Protein AF-A0A1Q9LQ61-F1 (afdb_monomer)

Nearest PDB structures (foldseek):
  3fyq-assembly1_A  TM=3.108E-01  e=5.249E-02  Drosophila melanogaster
  7pg5-assembly1_B  TM=4.290E-01  e=1.794E+00  Homo 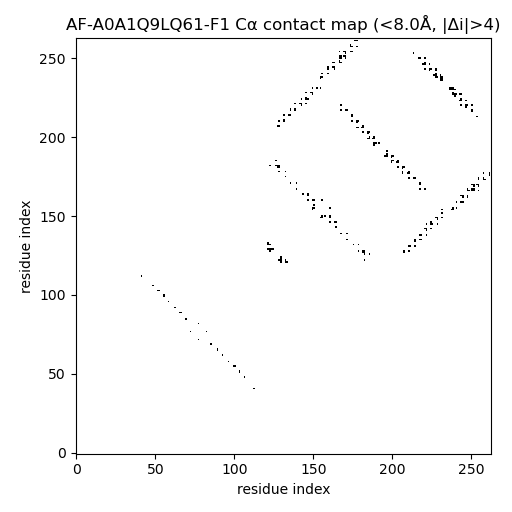sapiens

Mean predicted aligned error: 18.16 Å

InterPro domains:
  IPR057952 Rv2743c-like [NF047839] (40-261)
  IPR057952 Rv2743c-like [PF25587] (27-261)

Organism: NCBI:txid1193682

Sequence (263 aa):
MGSRRDEFFRLSSRFLEREFRDLSAPVLAQVRAALGRRRDERAIALRKRKRSARATRAWGVGTGLGGAGVAVQVAAAAPAPTLVGMIALTAAAGIGTAAAGVKSWRLHRQPLPEAPPPPVALPARDSAAREPVRRLTDAADTLRELLTQLGRTAVVPPEDVEHARRSGAEAHRALDGVAAQLQAVERARDHAPARDKGHLTEGVRALRRQLDEGVDGYCGLVAAAGRALAESSVHSHRPDRHELTDASDRLSALALALRDLAR

pLDDT: mean 70.4, std 19.2, range [36.62, 96.62]

Solvent-accessible surface area (backbone atoms only — not comparable to full-atom values): 14368 Å² total; per-residue (Å²): 139,82,64,73,65,58,55,52,54,56,49,50,51,56,50,52,55,51,55,52,49,65,52,45,52,59,50,52,48,47,50,51,49,50,56,48,53,67,71,34,58,61,58,52,51,51,48,51,51,53,50,49,53,50,48,55,49,55,50,50,55,51,50,56,57,52,55,53,54,53,58,59,39,65,76,64,71,66,58,69,74,62,52,54,55,48,51,53,51,50,52,53,51,49,52,52,50,51,53,52,47,51,52,50,48,51,64,68,66,46,76,72,79,72,75,77,72,73,81,76,74,71,57,58,95,84,41,84,51,30,64,54,53,49,53,44,51,57,44,52,54,50,36,54,50,43,52,53,52,40,67,68,67,71,74,53,61,66,67,60,50,51,47,38,51,50,24,52,53,48,29,50,54,30,50,52,49,50,44,50,49,33,54,50,42,48,55,47,34,76,74,43,59,80,87,54,31,61,62,35,50,52,50,37,52,51,45,48,50,54,47,47,56,52,43,52,53,52,46,50,36,36,52,33,44,50,50,35,42,55,35,56,69,43,92,84,52,86,44,59,58,61,53,39,49,55,36,25,52,53,35,40,54,48,22,51,54,49,46,63,73,72,108

Secondary structure (DSSP, 8-state):
---HHHHHHHHHHHHHHHHHHHHHHHHHHHHHHHHHHHTTHHHHHHHHHHHHHHHHHHHHHHHHHHHHHHHHHHTTT--HHHHHHHHHHHHHHHHHHHHHHHHHHHHHHSPPPPPPPP---PPPTT-TTHHHHHHHHHHHHHHHHHHHHHHHHSSS-HHHHHHHHHHHHHHHHHHHHHHHHHHHHHHHHHHS-HHHHHHHHHHHHHHHHHHHHHHHHHHHHHHHHHHHHHHHHSTTS---HHHHHHHHHHHHHHHHHHHHHT-

Structure (mmCIF, N/CA/C/O backbone):
data_AF-A0A1Q9LQ61-F1
#
_entry.id   AF-A0A1Q9LQ61-F1
#
loop_
_atom_site.group_PDB
_atom_site.id
_atom_site.type_symbol
_atom_site.label_atom_id
_atom_site.label_alt_id
_atom_site.label_comp_id
_atom_site.label_asym_id
_atom_site.label_entity_id
_atom_site.label_seq_id
_atom_site.pdbx_PDB_ins_code
_atom_site.Cartn_x
_atom_site.Cartn_y
_atom_site.Cartn_z
_atom_site.occupancy
_atom_site.B_iso_or_equiv
_atom_site.auth_seq_id
_atom_site.auth_comp_id
_atom_site.auth_asym_id
_atom_site.auth_atom_id
_atom_site.pdbx_PDB_model_num
ATOM 1 N N . MET A 1 1 ? -1.475 -58.985 32.832 1.00 50.50 1 MET A N 1
ATOM 2 C CA . MET A 1 1 ? -0.211 -58.982 32.062 1.00 50.50 1 MET A CA 1
ATOM 3 C C . MET A 1 1 ? -0.297 -57.869 31.023 1.00 50.50 1 MET A C 1
ATOM 5 O O . MET A 1 1 ? -0.815 -58.089 29.939 1.00 50.50 1 MET A O 1
ATOM 9 N N . GLY A 1 2 ? 0.073 -56.645 31.413 1.00 51.72 2 GLY A N 1
ATOM 10 C CA . GLY A 1 2 ? -0.027 -55.442 30.580 1.00 51.72 2 GLY A CA 1
ATOM 11 C C . GLY A 1 2 ? 1.215 -55.256 29.712 1.00 51.72 2 GLY A C 1
ATOM 12 O O . GLY A 1 2 ? 2.337 -55.448 30.171 1.00 51.72 2 GLY A O 1
ATOM 13 N N . SER A 1 3 ? 0.964 -54.946 28.448 1.00 57.62 3 SER A N 1
ATOM 14 C CA . SER A 1 3 ? 1.874 -54.827 27.309 1.00 57.62 3 SER A CA 1
ATOM 15 C C . SER A 1 3 ? 3.172 -54.042 27.580 1.00 57.62 3 SER A C 1
ATOM 17 O O . SER A 1 3 ? 3.183 -52.814 27.590 1.00 57.62 3 SER A O 1
ATOM 19 N N . ARG A 1 4 ? 4.313 -54.751 27.658 1.00 58.31 4 ARG A N 1
ATOM 20 C CA . ARG A 1 4 ? 5.670 -54.157 27.565 1.00 58.31 4 ARG A CA 1
ATOM 21 C C . ARG A 1 4 ? 5.905 -53.401 26.246 1.00 58.31 4 ARG A C 1
ATOM 23 O O . ARG A 1 4 ? 6.835 -52.606 26.151 1.00 58.31 4 ARG A O 1
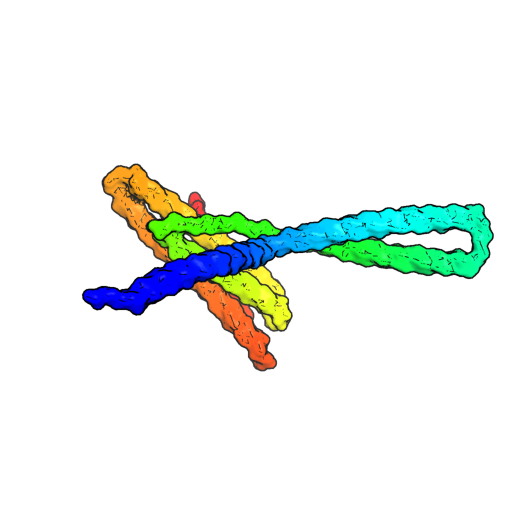ATOM 30 N N . ARG A 1 5 ? 5.079 -53.640 25.219 1.00 57.91 5 ARG A N 1
ATOM 31 C CA . ARG A 1 5 ? 5.157 -52.933 23.932 1.00 57.91 5 ARG A CA 1
ATOM 32 C C . ARG A 1 5 ? 4.641 -51.495 24.033 1.00 57.91 5 ARG A C 1
ATOM 34 O O . ARG A 1 5 ? 5.179 -50.626 23.351 1.00 57.91 5 ARG A O 1
ATOM 41 N N . ASP A 1 6 ? 3.695 -51.221 24.930 1.00 61.44 6 ASP A N 1
ATOM 42 C CA . ASP A 1 6 ? 3.100 -49.885 25.066 1.00 61.44 6 ASP A CA 1
ATOM 43 C C . ASP A 1 6 ? 4.025 -48.935 25.842 1.00 61.44 6 ASP A C 1
ATOM 45 O O . ASP A 1 6 ? 4.091 -47.741 25.546 1.00 61.44 6 ASP A O 1
ATOM 49 N N . GLU A 1 7 ? 4.804 -49.463 26.791 1.00 62.25 7 GLU A N 1
ATOM 50 C CA . GLU A 1 7 ? 5.870 -48.708 27.464 1.00 62.25 7 GLU A CA 1
ATOM 51 C C . GLU A 1 7 ? 7.004 -48.348 26.508 1.00 62.25 7 GLU A C 1
ATOM 53 O O . GLU A 1 7 ? 7.494 -47.219 26.544 1.00 62.25 7 GLU A O 1
ATOM 58 N N . PHE A 1 8 ? 7.375 -49.264 25.610 1.00 62.06 8 PHE A N 1
ATOM 59 C CA . PHE A 1 8 ? 8.421 -49.002 24.626 1.00 62.06 8 PHE A CA 1
ATOM 60 C C . PHE A 1 8 ? 8.002 -47.898 23.645 1.00 62.06 8 PHE A C 1
ATOM 62 O O . PHE A 1 8 ? 8.789 -46.993 23.381 1.00 62.06 8 PHE A O 1
ATOM 69 N N . PHE A 1 9 ? 6.739 -47.900 23.198 1.00 60.78 9 PHE A N 1
ATOM 70 C CA . PHE A 1 9 ? 6.187 -46.838 22.347 1.00 60.78 9 PHE A CA 1
ATOM 71 C C . PHE A 1 9 ? 6.064 -45.481 23.062 1.00 60.78 9 PHE A C 1
ATOM 73 O O . PHE A 1 9 ? 6.284 -44.437 22.448 1.00 60.78 9 PHE A O 1
ATOM 80 N N . ARG A 1 10 ? 5.751 -45.468 24.367 1.00 61.47 10 ARG A N 1
ATOM 81 C CA . ARG A 1 10 ? 5.708 -44.231 25.173 1.00 61.47 10 ARG A CA 1
ATOM 82 C C . ARG A 1 10 ? 7.098 -43.684 25.508 1.00 61.47 10 ARG A C 1
ATOM 84 O O . ARG A 1 10 ? 7.257 -42.475 25.675 1.00 61.47 10 ARG A O 1
ATOM 91 N N . LEU A 1 11 ? 8.102 -44.551 25.625 1.00 62.72 11 LEU A N 1
ATOM 92 C CA . LEU A 1 11 ? 9.497 -44.150 25.815 1.00 62.72 11 LEU A CA 1
ATOM 93 C C . LEU A 1 11 ? 10.108 -43.642 24.509 1.00 62.72 11 LEU A C 1
ATOM 95 O O . LEU A 1 11 ? 10.767 -42.602 24.525 1.00 62.72 11 LEU A O 1
ATOM 99 N N . SER A 1 12 ? 9.825 -44.298 23.381 1.00 59.53 12 SER A N 1
ATOM 100 C CA . SER A 1 12 ? 10.293 -43.849 22.069 1.00 59.53 12 SER A CA 1
ATOM 101 C C . SER A 1 12 ? 9.661 -42.519 21.664 1.00 59.53 12 SER A C 1
ATOM 103 O O . SER A 1 12 ? 10.363 -41.664 21.137 1.00 59.53 12 SER A O 1
ATOM 105 N N . SER A 1 13 ? 8.377 -42.282 21.966 1.00 58.50 13 SER A N 1
ATOM 106 C CA . SER A 1 13 ? 7.735 -40.994 21.668 1.00 58.50 13 SER A CA 1
ATOM 107 C C . SER A 1 13 ? 8.333 -39.840 22.480 1.00 58.50 13 SER A C 1
ATOM 109 O O . SER A 1 13 ? 8.573 -38.766 21.936 1.00 58.50 13 SER A O 1
ATOM 111 N N . ARG A 1 14 ? 8.670 -40.069 23.758 1.00 61.84 14 ARG A N 1
ATOM 112 C CA . ARG A 1 14 ? 9.334 -39.062 24.608 1.00 61.84 14 ARG A CA 1
ATOM 113 C C . ARG A 1 14 ? 10.785 -38.795 24.207 1.00 61.84 14 ARG A C 1
ATOM 115 O O . ARG A 1 14 ? 11.258 -37.675 24.394 1.00 61.84 14 ARG A O 1
ATOM 122 N N . PHE A 1 15 ? 11.485 -39.797 23.676 1.00 59.72 15 PHE A N 1
ATOM 123 C CA . PHE A 1 15 ? 12.835 -39.624 23.133 1.00 59.72 15 PHE A CA 1
ATOM 124 C C . PHE A 1 15 ? 12.807 -38.835 21.822 1.00 59.72 15 PHE A C 1
ATOM 126 O O . PHE A 1 15 ? 13.516 -37.840 21.690 1.00 59.72 15 PHE A O 1
ATOM 133 N N . LEU A 1 16 ? 11.903 -39.201 20.910 1.00 55.53 16 LEU A N 1
ATOM 134 C CA . LEU A 1 16 ? 11.726 -38.515 19.632 1.00 55.53 16 LEU A CA 1
ATOM 135 C C . LEU A 1 16 ? 11.302 -37.051 19.816 1.00 55.53 16 LEU A C 1
ATOM 137 O O . LEU A 1 16 ? 11.808 -36.185 19.110 1.00 55.53 16 LEU A O 1
ATOM 141 N N . GLU A 1 17 ? 10.448 -36.741 20.796 1.00 54.84 17 GLU A N 1
ATOM 142 C CA . GLU A 1 17 ? 10.042 -35.359 21.094 1.00 54.84 17 GLU A CA 1
ATOM 143 C C . GLU A 1 17 ? 11.166 -34.487 21.671 1.00 54.84 17 GLU A C 1
ATOM 145 O O . GLU A 1 17 ? 11.171 -33.276 21.433 1.00 54.84 17 GLU A O 1
ATOM 150 N N . ARG A 1 18 ? 12.109 -35.059 22.434 1.00 56.91 18 ARG A N 1
ATOM 151 C CA . ARG A 1 18 ? 13.271 -34.311 22.947 1.00 56.91 18 ARG A CA 1
ATOM 152 C C . ARG A 1 18 ? 14.279 -34.044 21.839 1.00 56.91 18 ARG A C 1
ATOM 154 O O . ARG A 1 18 ? 14.696 -32.904 21.667 1.00 56.91 18 ARG A O 1
ATOM 161 N N . GLU A 1 19 ? 14.571 -35.053 21.029 1.00 57.38 19 GLU A N 1
ATOM 162 C CA . GLU A 1 19 ? 15.557 -34.944 19.955 1.00 57.38 19 GLU A CA 1
ATOM 163 C C . GLU A 1 19 ? 15.078 -34.014 18.827 1.00 57.38 19 GLU A C 1
ATOM 165 O O . GLU A 1 19 ? 15.833 -33.171 18.344 1.00 57.38 19 GLU A O 1
ATOM 170 N N . PHE A 1 20 ? 13.781 -34.037 18.487 1.00 54.16 20 PHE A N 1
ATOM 171 C CA . PHE A 1 20 ? 13.204 -33.058 17.556 1.00 54.16 20 PHE A CA 1
ATOM 172 C C . PHE A 1 20 ? 13.190 -31.629 18.115 1.00 54.16 20 PHE A C 1
ATOM 174 O O . PHE A 1 20 ? 13.326 -30.667 17.355 1.00 54.16 20 PHE A O 1
ATOM 181 N N . ARG A 1 21 ? 13.025 -31.451 19.431 1.00 55.78 21 ARG A N 1
ATOM 182 C CA . ARG A 1 21 ? 13.042 -30.126 20.076 1.00 55.78 21 ARG A CA 1
ATOM 183 C C . ARG A 1 21 ? 14.450 -29.527 20.090 1.00 55.78 21 ARG A C 1
ATOM 185 O O . ARG A 1 21 ? 14.601 -28.342 19.791 1.00 55.78 21 ARG A O 1
ATOM 192 N N . ASP A 1 22 ? 15.459 -30.357 20.330 1.00 58.50 22 ASP A N 1
ATOM 193 C CA . ASP A 1 22 ? 16.865 -29.948 20.336 1.00 58.50 22 ASP A CA 1
ATOM 194 C C . ASP A 1 22 ? 17.433 -29.719 18.926 1.00 58.50 22 ASP A C 1
ATOM 196 O O . ASP A 1 22 ? 18.339 -28.906 18.767 1.00 58.50 22 ASP A O 1
ATOM 200 N N . LEU A 1 23 ? 16.860 -30.339 17.885 1.00 55.47 23 LEU A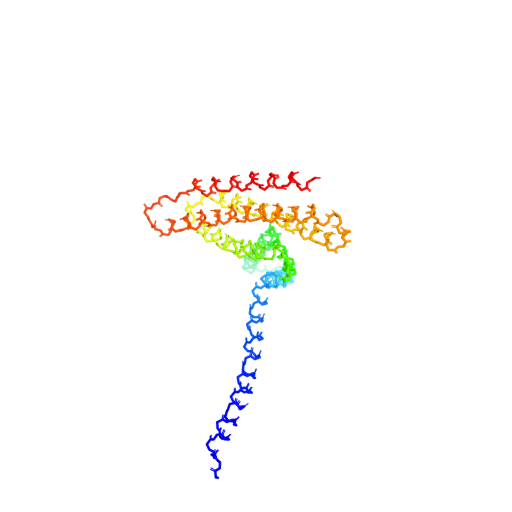 N 1
ATOM 201 C CA . LEU A 1 23 ? 17.200 -30.077 16.477 1.00 55.47 23 LEU A CA 1
ATOM 202 C C . LEU A 1 23 ? 16.407 -28.907 15.872 1.00 55.47 23 LEU A C 1
ATOM 204 O O . LEU A 1 23 ? 16.928 -28.154 15.046 1.00 55.47 23 LEU A O 1
ATOM 208 N N . SER A 1 24 ? 15.163 -28.690 16.302 1.00 55.75 24 SER A N 1
ATOM 209 C CA . SER A 1 24 ? 14.350 -27.560 15.829 1.00 55.75 24 SER A CA 1
ATOM 210 C C . SER A 1 24 ? 14.784 -26.225 16.432 1.00 55.75 24 SER A C 1
ATOM 212 O O . SER A 1 24 ? 14.694 -25.210 15.747 1.00 55.75 24 SER A O 1
ATOM 214 N N . ALA A 1 25 ? 15.322 -26.193 17.654 1.00 57.44 25 ALA A N 1
ATOM 215 C CA . ALA A 1 25 ? 15.865 -24.977 18.262 1.00 57.44 25 ALA A CA 1
ATOM 216 C C . ALA A 1 25 ? 17.009 -24.319 17.447 1.00 57.44 25 ALA A C 1
ATOM 218 O O . ALA A 1 25 ? 16.898 -23.124 17.147 1.00 57.44 25 ALA A O 1
ATOM 219 N N . PRO A 1 26 ? 18.068 -25.035 17.015 1.00 64.56 26 PRO A N 1
ATOM 220 C CA . PRO A 1 26 ? 19.131 -24.470 16.189 1.00 64.56 26 PRO A CA 1
ATOM 221 C C . PRO A 1 26 ? 18.664 -24.167 14.764 1.00 64.56 26 PRO A C 1
ATOM 223 O O . PRO A 1 26 ? 19.104 -23.169 14.199 1.00 64.56 26 PRO A O 1
ATOM 226 N N . VAL A 1 27 ? 17.732 -24.947 14.200 1.00 59.88 27 VAL A N 1
ATOM 227 C CA . VAL A 1 27 ? 17.166 -24.684 12.864 1.00 59.88 27 VAL A CA 1
ATOM 228 C C . VAL A 1 27 ? 16.262 -23.449 12.880 1.00 59.88 27 VAL A C 1
ATOM 230 O O . VAL A 1 27 ? 16.393 -22.587 12.019 1.00 59.88 27 VAL A O 1
ATOM 233 N N . LEU A 1 28 ? 15.414 -23.273 13.896 1.00 56.03 28 LEU A N 1
ATOM 234 C CA . LEU A 1 28 ? 14.601 -22.065 14.084 1.00 56.03 28 LEU A CA 1
ATOM 235 C C . LEU A 1 28 ? 15.468 -20.844 14.406 1.00 56.03 28 LEU A C 1
ATOM 237 O O . LEU A 1 28 ? 15.154 -19.740 13.960 1.00 56.03 28 LEU A O 1
ATOM 241 N N . ALA A 1 29 ? 16.574 -21.023 15.133 1.00 59.97 29 ALA A N 1
ATOM 242 C CA . ALA A 1 29 ? 17.567 -19.976 15.350 1.00 59.97 29 ALA A CA 1
ATOM 243 C C . ALA A 1 29 ? 18.319 -19.629 14.056 1.00 59.97 29 ALA A C 1
ATOM 245 O O . ALA A 1 29 ? 18.541 -18.451 13.793 1.00 59.97 29 ALA A O 1
ATOM 246 N N . GLN A 1 30 ? 18.645 -20.609 13.208 1.00 60.62 30 GLN A N 1
ATOM 247 C CA . GLN A 1 30 ? 19.246 -20.390 11.890 1.00 60.62 30 GLN A CA 1
ATOM 248 C C . GLN A 1 30 ? 18.278 -19.728 10.916 1.00 60.62 30 GLN A C 1
ATOM 250 O O . GLN A 1 30 ? 18.692 -18.822 10.203 1.00 60.62 30 GLN A O 1
ATOM 255 N N . VAL A 1 31 ? 17.001 -20.108 10.912 1.00 55.44 31 VAL A N 1
ATOM 256 C CA . VAL A 1 31 ? 15.962 -19.485 10.083 1.00 55.44 31 VAL A CA 1
ATOM 257 C C . VAL A 1 31 ? 15.688 -18.063 10.569 1.00 55.44 31 VAL A C 1
ATOM 259 O O . VAL A 1 31 ? 15.669 -17.147 9.755 1.00 55.44 31 VAL A O 1
ATOM 262 N N . ARG A 1 32 ? 15.605 -17.813 11.884 1.00 56.47 32 ARG A N 1
ATOM 263 C CA . ARG A 1 32 ? 15.528 -16.444 12.435 1.00 56.47 32 ARG A CA 1
ATOM 264 C C . ARG A 1 32 ? 16.793 -15.630 12.171 1.00 56.47 32 ARG A C 1
ATOM 266 O O . ARG A 1 32 ? 16.686 -14.445 11.878 1.00 56.47 32 ARG A O 1
ATOM 273 N N . ALA A 1 33 ? 17.975 -16.239 12.220 1.00 56.84 33 ALA A N 1
ATOM 274 C CA . ALA A 1 33 ? 19.236 -15.579 11.891 1.00 56.84 33 ALA A CA 1
ATOM 275 C C . ALA A 1 33 ? 19.387 -15.333 10.381 1.00 56.84 33 ALA A C 1
ATOM 277 O O . ALA A 1 33 ? 19.985 -14.336 9.991 1.00 56.84 33 ALA A O 1
ATOM 278 N N . ALA A 1 34 ? 18.834 -16.192 9.523 1.00 50.44 34 ALA A N 1
ATOM 279 C CA . ALA A 1 34 ? 18.802 -16.026 8.072 1.00 50.44 34 ALA A CA 1
ATOM 280 C C . ALA A 1 34 ? 17.776 -14.959 7.652 1.00 50.44 34 ALA A C 1
ATOM 282 O O . ALA A 1 34 ? 18.085 -14.106 6.821 1.00 50.44 34 ALA A O 1
ATOM 283 N N . LEU A 1 35 ? 16.605 -14.933 8.298 1.00 53.34 35 LEU A N 1
ATOM 284 C CA . LEU A 1 35 ? 15.602 -13.871 8.167 1.00 53.34 35 LEU A CA 1
ATOM 285 C C . LEU A 1 35 ? 16.128 -12.535 8.723 1.00 53.34 35 LEU A C 1
ATOM 287 O O . LEU A 1 35 ? 15.923 -11.485 8.117 1.00 53.34 35 LEU A O 1
ATOM 291 N N . GLY A 1 36 ? 16.894 -12.570 9.818 1.00 50.69 36 GLY A N 1
ATOM 292 C CA . GLY A 1 36 ? 17.614 -11.418 10.364 1.00 50.69 36 GLY A CA 1
ATOM 293 C C . GLY A 1 36 ? 18.735 -10.920 9.447 1.00 50.69 36 GLY A C 1
ATOM 294 O O . GLY A 1 36 ? 18.874 -9.718 9.257 1.00 50.69 36 GLY A O 1
ATOM 295 N N . ARG A 1 37 ? 19.482 -11.826 8.797 1.00 47.91 37 ARG A N 1
ATOM 296 C CA . ARG A 1 37 ? 20.527 -11.484 7.809 1.00 47.91 37 ARG A CA 1
ATOM 297 C C . ARG A 1 37 ? 19.963 -10.841 6.547 1.00 47.91 37 ARG A C 1
ATOM 299 O O . ARG A 1 37 ? 20.628 -9.969 5.996 1.00 47.91 37 ARG A O 1
ATOM 306 N N . ARG A 1 38 ? 18.758 -11.223 6.107 1.00 45.03 38 ARG A N 1
ATOM 307 C CA . ARG A 1 38 ? 18.056 -10.548 4.997 1.00 45.03 38 ARG A CA 1
ATOM 308 C C . ARG A 1 38 ? 17.553 -9.149 5.372 1.00 45.03 38 ARG A C 1
ATOM 310 O O . ARG A 1 38 ? 17.492 -8.286 4.508 1.00 45.03 38 ARG A O 1
ATOM 317 N N . ARG A 1 39 ? 17.286 -8.880 6.655 1.00 46.66 39 ARG A N 1
ATOM 318 C CA . ARG A 1 39 ? 17.003 -7.524 7.171 1.00 46.66 39 ARG A CA 1
ATOM 319 C C . ARG A 1 39 ? 18.240 -6.622 7.273 1.00 46.66 39 ARG A C 1
ATOM 321 O O . ARG A 1 39 ? 18.100 -5.413 7.433 1.00 46.66 39 ARG A O 1
ATOM 328 N N . ASP A 1 40 ? 19.437 -7.191 7.137 1.00 50.88 40 ASP A N 1
ATOM 329 C CA . ASP A 1 40 ? 20.717 -6.526 7.392 1.00 50.88 40 ASP A CA 1
ATOM 330 C C . ASP A 1 40 ? 21.499 -6.187 6.105 1.00 50.88 40 ASP A C 1
ATOM 332 O O . ASP A 1 40 ? 22.724 -6.027 6.115 1.00 50.88 40 ASP A O 1
ATOM 336 N N . GLU A 1 41 ? 20.816 -6.010 4.968 1.00 52.47 41 GLU A N 1
ATOM 337 C CA . GLU A 1 41 ? 21.453 -5.516 3.735 1.00 52.47 41 GLU A CA 1
ATOM 338 C C . GLU A 1 41 ? 22.092 -4.129 3.929 1.00 52.47 41 GLU A C 1
ATOM 340 O O . GLU A 1 41 ? 23.129 -3.820 3.334 1.00 52.47 41 GLU A O 1
ATOM 345 N N . ARG A 1 42 ? 21.565 -3.328 4.868 1.00 46.47 42 ARG A N 1
ATOM 346 C CA . ARG A 1 42 ? 22.200 -2.088 5.340 1.00 46.47 42 ARG A CA 1
ATOM 347 C C . ARG A 1 42 ? 23.484 -2.341 6.121 1.00 46.47 42 ARG A C 1
ATOM 349 O O . ARG A 1 42 ? 24.447 -1.608 5.911 1.00 46.47 42 ARG A O 1
ATOM 356 N N . ALA A 1 43 ? 23.563 -3.364 6.971 1.00 52.09 43 ALA A N 1
ATOM 357 C CA . ALA A 1 43 ? 24.815 -3.716 7.639 1.00 52.09 43 ALA A CA 1
ATOM 358 C C . ALA A 1 43 ? 25.865 -4.189 6.624 1.00 52.09 43 ALA A C 1
ATOM 360 O O . ALA A 1 43 ? 27.042 -3.866 6.772 1.00 52.09 43 ALA A O 1
ATOM 361 N N . ILE A 1 44 ? 25.457 -4.872 5.550 1.00 57.72 44 ILE A N 1
ATOM 362 C CA . ILE A 1 44 ? 26.347 -5.269 4.449 1.00 57.72 44 ILE A CA 1
ATOM 363 C C . ILE A 1 44 ? 26.806 -4.042 3.644 1.00 57.72 44 ILE A C 1
ATOM 365 O O . ILE A 1 44 ? 28.006 -3.899 3.396 1.00 57.72 44 ILE A O 1
ATOM 369 N N . ALA A 1 45 ? 25.904 -3.120 3.295 1.00 57.97 45 ALA A N 1
ATOM 370 C CA . ALA A 1 45 ? 26.234 -1.876 2.593 1.00 57.97 45 ALA A CA 1
ATOM 371 C C . ALA A 1 45 ? 27.115 -0.940 3.445 1.00 57.97 45 ALA A C 1
ATOM 373 O O . ALA A 1 45 ? 28.112 -0.407 2.957 1.00 57.97 45 ALA A O 1
ATOM 374 N N . LEU A 1 46 ? 26.834 -0.812 4.746 1.00 56.56 46 LEU A N 1
ATOM 375 C CA . LEU A 1 46 ? 27.646 -0.056 5.706 1.00 56.56 46 LEU A CA 1
ATOM 376 C C . LEU A 1 46 ? 29.002 -0.720 5.963 1.00 56.56 46 LEU A C 1
ATOM 378 O O . LEU A 1 46 ? 30.003 -0.017 6.087 1.00 56.56 46 LEU A O 1
ATOM 382 N N . ARG A 1 47 ? 29.084 -2.058 6.001 1.00 60.09 47 ARG A N 1
ATOM 383 C CA . ARG A 1 47 ? 30.361 -2.793 6.077 1.00 60.09 47 ARG A CA 1
ATOM 384 C C . ARG A 1 47 ? 31.176 -2.614 4.799 1.00 60.09 47 ARG A C 1
ATOM 386 O O . ARG A 1 47 ? 32.382 -2.401 4.902 1.00 60.09 47 ARG A O 1
ATOM 393 N N . LYS A 1 48 ? 30.545 -2.628 3.618 1.00 58.25 48 LYS A N 1
ATOM 394 C CA . LYS A 1 48 ? 31.195 -2.314 2.333 1.00 58.25 48 LYS A CA 1
ATOM 395 C C . LYS A 1 48 ? 31.683 -0.862 2.292 1.00 58.25 48 LYS A C 1
ATOM 397 O O . LYS A 1 48 ? 32.831 -0.651 1.919 1.00 58.25 48 LYS A O 1
ATOM 402 N N . ARG A 1 49 ? 30.896 0.103 2.788 1.00 56.06 49 ARG A N 1
ATOM 403 C CA . ARG A 1 49 ? 31.272 1.528 2.902 1.00 56.06 49 ARG A CA 1
ATOM 404 C C . ARG A 1 49 ? 32.389 1.773 3.923 1.00 56.06 49 ARG A C 1
ATOM 406 O O . ARG A 1 49 ? 33.313 2.537 3.664 1.00 56.06 49 ARG A O 1
ATOM 413 N N . LYS A 1 50 ? 32.368 1.083 5.071 1.00 59.12 50 LYS A N 1
ATOM 414 C CA . LYS A 1 50 ? 33.461 1.121 6.061 1.00 59.12 50 LYS A CA 1
ATOM 415 C C . LYS A 1 50 ? 34.733 0.456 5.527 1.00 59.12 50 LYS A C 1
ATOM 417 O O . LYS A 1 50 ? 35.819 0.963 5.788 1.00 59.12 50 LYS A O 1
ATOM 422 N N . ARG A 1 51 ? 34.627 -0.649 4.778 1.00 56.84 51 ARG A N 1
ATOM 423 C CA . ARG A 1 51 ? 35.776 -1.305 4.127 1.00 56.84 51 ARG A CA 1
ATOM 424 C C . ARG A 1 51 ? 36.351 -0.453 2.998 1.00 56.84 51 ARG A C 1
ATOM 426 O O . ARG A 1 51 ? 37.567 -0.337 2.927 1.00 56.84 51 ARG A O 1
ATOM 433 N N . SER A 1 52 ? 35.514 0.198 2.187 1.00 48.78 52 SER A N 1
ATOM 434 C CA . SER A 1 52 ? 35.988 1.125 1.158 1.00 48.78 52 SER A CA 1
ATOM 435 C C . SER A 1 52 ? 36.646 2.350 1.780 1.00 48.78 52 SER A C 1
ATOM 437 O O . SER A 1 52 ? 37.727 2.694 1.345 1.00 48.78 52 SER A O 1
ATOM 439 N N . ALA A 1 53 ? 36.096 2.929 2.855 1.00 51.66 53 ALA A N 1
ATOM 440 C CA . ALA A 1 53 ? 36.723 4.050 3.566 1.00 51.66 53 ALA A CA 1
ATOM 441 C C . ALA A 1 53 ? 38.070 3.681 4.216 1.00 51.66 53 ALA A C 1
ATOM 443 O O . ALA A 1 53 ? 38.990 4.497 4.243 1.00 51.66 53 ALA A O 1
ATOM 444 N N . ARG A 1 54 ? 38.218 2.445 4.720 1.00 54.88 54 ARG A N 1
ATOM 445 C CA . ARG A 1 54 ? 39.520 1.930 5.177 1.00 54.88 54 ARG A CA 1
ATOM 446 C C . ARG A 1 54 ? 40.486 1.726 4.017 1.00 54.88 54 ARG A C 1
ATOM 448 O O . ARG A 1 54 ? 41.652 2.049 4.177 1.00 54.88 54 ARG A O 1
ATOM 455 N N . ALA A 1 55 ? 40.009 1.250 2.867 1.00 52.47 55 ALA A N 1
ATOM 456 C CA . ALA A 1 55 ? 40.823 1.150 1.663 1.00 52.47 55 ALA A CA 1
ATOM 457 C C . ALA A 1 55 ? 41.268 2.542 1.180 1.00 52.47 55 ALA A C 1
ATOM 459 O O . ALA A 1 55 ? 42.453 2.733 0.960 1.00 52.47 55 ALA A O 1
ATOM 460 N N . THR A 1 56 ? 40.395 3.557 1.133 1.00 48.19 56 THR A N 1
ATOM 461 C CA . THR A 1 56 ? 40.799 4.923 0.751 1.00 48.19 56 THR A CA 1
ATOM 462 C C . THR A 1 56 ? 41.793 5.537 1.739 1.00 48.19 56 THR A C 1
ATOM 464 O O . THR A 1 56 ? 42.705 6.235 1.314 1.00 48.19 56 THR A O 1
ATOM 467 N N . ARG A 1 57 ? 41.677 5.251 3.047 1.00 48.12 57 ARG A N 1
ATOM 468 C CA . ARG A 1 57 ? 42.674 5.671 4.053 1.00 48.12 57 ARG A CA 1
ATOM 469 C C . ARG A 1 57 ? 43.997 4.913 3.924 1.00 48.12 57 ARG A C 1
ATOM 471 O O . ARG A 1 57 ? 45.043 5.542 3.988 1.00 48.12 57 ARG A O 1
ATOM 478 N N . ALA A 1 58 ? 43.964 3.597 3.711 1.00 50.94 58 ALA A N 1
ATOM 479 C CA . ALA A 1 58 ? 45.165 2.781 3.527 1.00 50.94 58 ALA A CA 1
ATOM 480 C C . ALA A 1 58 ? 45.933 3.179 2.255 1.00 50.94 58 ALA A C 1
ATOM 482 O O . ALA A 1 58 ? 47.152 3.309 2.283 1.00 50.94 58 ALA A O 1
ATOM 483 N N . TRP A 1 59 ? 45.215 3.457 1.165 1.00 40.12 59 TRP A N 1
ATOM 484 C CA . TRP A 1 59 ? 45.804 3.953 -0.077 1.00 40.12 59 TRP A CA 1
ATOM 485 C C . TRP A 1 59 ? 46.251 5.417 0.038 1.00 40.12 59 TRP A C 1
ATOM 487 O O . TRP A 1 59 ? 47.308 5.749 -0.479 1.00 40.12 59 TRP A O 1
ATOM 497 N N . GLY A 1 60 ? 45.533 6.265 0.784 1.00 40.88 60 GLY A N 1
ATOM 498 C CA . GLY A 1 60 ? 45.957 7.640 1.082 1.00 40.88 60 GLY A CA 1
ATOM 499 C C . GLY A 1 60 ? 47.256 7.720 1.894 1.00 40.88 60 GLY A C 1
ATOM 500 O O . GLY A 1 60 ? 48.101 8.564 1.608 1.00 40.88 60 GLY A O 1
ATOM 501 N N . VAL A 1 61 ? 47.469 6.799 2.843 1.00 47.22 61 VAL A N 1
ATOM 502 C CA . VAL A 1 61 ? 48.756 6.651 3.554 1.00 47.22 61 VAL A CA 1
ATOM 503 C C . VAL A 1 61 ? 49.856 6.152 2.603 1.00 47.22 61 VAL A C 1
ATOM 505 O O . VAL A 1 61 ? 50.980 6.649 2.655 1.00 47.22 61 VAL A O 1
ATOM 508 N N . GLY A 1 62 ? 49.528 5.244 1.675 1.00 41.50 62 GLY A N 1
ATOM 509 C CA . GLY A 1 62 ? 50.453 4.782 0.632 1.00 41.50 62 GLY A CA 1
ATOM 510 C C . GLY A 1 62 ? 50.894 5.884 -0.343 1.00 41.50 62 GLY A C 1
ATOM 511 O O . GLY A 1 62 ? 52.075 5.979 -0.670 1.00 41.50 62 GLY A O 1
ATOM 512 N N . THR A 1 63 ? 49.982 6.766 -0.770 1.00 42.78 63 THR A N 1
ATOM 513 C CA . THR A 1 63 ? 50.307 7.898 -1.660 1.00 42.78 63 THR A CA 1
ATOM 514 C C . THR A 1 63 ? 51.099 8.997 -0.940 1.00 42.78 63 THR A C 1
ATOM 516 O O . THR A 1 63 ? 51.973 9.607 -1.552 1.00 42.78 63 THR A O 1
ATOM 519 N N . GLY A 1 64 ? 50.871 9.204 0.363 1.00 36.62 64 GLY A N 1
ATOM 520 C CA . GLY A 1 64 ? 51.664 10.132 1.181 1.00 36.62 64 GLY A CA 1
ATOM 521 C C . GLY A 1 64 ? 53.136 9.720 1.318 1.00 36.62 64 GLY A C 1
ATOM 522 O O . GLY A 1 64 ? 54.021 10.567 1.219 1.00 36.62 64 GLY A O 1
ATOM 523 N N . LEU A 1 65 ? 53.413 8.419 1.464 1.00 44.62 65 LEU A N 1
ATOM 524 C CA . LEU A 1 65 ? 54.784 7.889 1.512 1.00 44.62 65 LEU A CA 1
ATOM 525 C C . LEU A 1 65 ? 55.473 7.893 0.134 1.00 44.62 65 LEU A C 1
ATOM 527 O O . LEU A 1 65 ? 56.663 8.187 0.045 1.00 44.62 65 LEU A O 1
ATOM 531 N N . GLY A 1 66 ? 54.733 7.627 -0.949 1.00 42.56 66 GLY A N 1
ATOM 532 C CA . GLY A 1 66 ? 55.274 7.644 -2.315 1.00 42.56 66 GLY A CA 1
ATOM 533 C C . GLY A 1 66 ? 55.615 9.045 -2.840 1.00 42.56 66 GLY A C 1
ATOM 534 O O . GLY A 1 66 ? 56.650 9.226 -3.480 1.00 42.56 66 GLY A O 1
ATOM 535 N N . GLY A 1 67 ? 54.788 10.053 -2.535 1.00 38.34 67 GLY A N 1
ATOM 536 C CA . GLY A 1 67 ? 55.036 11.445 -2.936 1.00 38.34 67 GLY A CA 1
ATOM 537 C C . GLY A 1 67 ? 56.265 12.065 -2.261 1.00 38.34 67 GLY A C 1
ATOM 538 O O . GLY A 1 67 ? 57.017 12.796 -2.905 1.00 38.34 67 GLY A O 1
ATOM 539 N N . ALA A 1 68 ? 56.526 11.713 -0.998 1.00 43.78 68 ALA A N 1
ATOM 540 C CA . ALA A 1 68 ? 57.725 12.154 -0.284 1.00 43.78 68 ALA A CA 1
ATOM 541 C C . ALA A 1 68 ? 59.018 11.582 -0.899 1.00 43.78 68 ALA A C 1
ATOM 543 O O . ALA A 1 68 ? 60.019 12.288 -0.995 1.00 43.78 68 ALA A O 1
ATOM 544 N N . GLY A 1 69 ? 58.988 10.335 -1.386 1.00 42.06 69 GLY A N 1
ATOM 545 C CA . GLY A 1 69 ? 60.147 9.697 -2.023 1.00 42.06 69 GLY A CA 1
ATOM 546 C C . GLY A 1 69 ? 60.579 10.354 -3.340 1.00 42.06 69 GLY A C 1
ATOM 547 O O . GLY A 1 69 ? 61.774 10.452 -3.610 1.00 42.06 69 GLY A O 1
ATOM 548 N N . VAL A 1 70 ? 59.629 10.858 -4.139 1.00 46.38 70 VAL A N 1
ATOM 549 C CA . VAL A 1 70 ? 59.927 11.561 -5.402 1.00 46.38 70 VAL A CA 1
ATOM 550 C C . VAL A 1 70 ? 60.549 12.935 -5.137 1.00 46.38 70 VAL A C 1
ATOM 552 O O . VAL A 1 70 ? 61.533 13.289 -5.780 1.00 46.38 70 VAL A O 1
ATOM 555 N N . ALA A 1 71 ? 60.041 13.685 -4.154 1.00 46.94 71 ALA A N 1
ATOM 556 C CA . ALA A 1 71 ? 60.584 14.999 -3.804 1.00 46.94 71 ALA A CA 1
ATOM 557 C C . ALA A 1 71 ? 62.027 14.919 -3.266 1.00 46.94 71 ALA A C 1
ATOM 559 O O . ALA A 1 71 ? 62.873 15.727 -3.646 1.00 46.94 71 ALA A O 1
ATOM 560 N N . VAL A 1 72 ? 62.328 13.910 -2.437 1.00 48.19 72 VAL A N 1
ATOM 561 C CA . VAL A 1 72 ? 63.675 13.690 -1.877 1.00 48.19 72 VAL A CA 1
ATOM 562 C C . VAL A 1 72 ? 64.693 13.283 -2.957 1.00 48.19 72 VAL A C 1
ATOM 564 O O . VAL A 1 72 ? 65.843 13.704 -2.897 1.00 48.19 72 VAL A O 1
ATOM 567 N N . GLN A 1 73 ? 64.288 12.518 -3.975 1.00 48.44 73 GLN A N 1
ATOM 568 C CA . GLN A 1 73 ? 65.182 12.061 -5.054 1.00 48.44 73 GLN A CA 1
ATOM 569 C C . GLN A 1 73 ? 65.401 13.092 -6.170 1.00 48.44 73 GLN A C 1
ATOM 571 O O . GLN A 1 73 ? 66.489 13.149 -6.740 1.00 48.44 73 GLN A O 1
ATOM 576 N N . VAL A 1 74 ? 64.415 13.948 -6.465 1.00 52.19 74 VAL A N 1
ATOM 577 C CA . VAL A 1 74 ? 64.610 15.090 -7.383 1.00 52.19 74 VAL A CA 1
ATOM 578 C C . VAL A 1 74 ? 65.630 16.079 -6.806 1.00 52.19 74 VAL A C 1
ATOM 580 O O . VAL A 1 74 ? 66.437 16.626 -7.552 1.00 52.19 74 VAL A O 1
ATOM 583 N N . ALA A 1 75 ? 65.676 16.227 -5.477 1.00 53.81 75 ALA A N 1
ATOM 584 C CA . ALA A 1 75 ? 66.734 16.973 -4.795 1.00 53.81 75 ALA A CA 1
ATOM 585 C C . ALA A 1 75 ? 68.116 16.279 -4.847 1.00 53.81 75 ALA A C 1
ATOM 587 O O . ALA A 1 75 ? 69.129 16.939 -4.634 1.00 53.81 75 ALA A O 1
ATOM 588 N N . ALA A 1 76 ? 68.172 14.976 -5.158 1.00 54.38 76 ALA A N 1
ATOM 589 C CA . ALA A 1 76 ? 69.390 14.158 -5.190 1.00 54.38 76 ALA A CA 1
ATOM 590 C C . ALA A 1 76 ? 69.938 13.875 -6.611 1.00 54.38 76 ALA A C 1
ATOM 592 O O . ALA A 1 76 ? 70.838 13.052 -6.758 1.00 54.38 76 ALA A O 1
ATOM 593 N N . ALA A 1 77 ? 69.424 14.552 -7.649 1.00 56.44 77 ALA A N 1
ATOM 594 C CA . ALA A 1 77 ? 69.913 14.489 -9.038 1.00 56.44 77 ALA A CA 1
ATOM 595 C C . ALA A 1 77 ? 69.968 13.070 -9.659 1.00 56.44 77 ALA A C 1
ATOM 597 O O . ALA A 1 77 ? 70.978 12.648 -10.223 1.00 56.44 77 ALA A O 1
ATOM 598 N N . ALA A 1 78 ? 68.863 12.323 -9.576 1.00 51.72 78 ALA A N 1
ATOM 599 C CA . ALA A 1 78 ? 68.767 10.965 -10.117 1.00 51.72 78 ALA A CA 1
ATOM 600 C C . ALA A 1 78 ? 68.830 10.889 -11.672 1.00 51.72 78 ALA A C 1
ATOM 602 O O . ALA A 1 78 ? 68.336 11.786 -12.362 1.00 51.72 78 ALA A O 1
ATOM 603 N N . PRO A 1 79 ? 69.388 9.804 -12.257 1.00 57.09 79 PRO A N 1
ATOM 604 C CA . PRO A 1 79 ? 69.566 9.651 -13.705 1.00 57.09 79 PRO A CA 1
ATOM 605 C C . PRO A 1 79 ? 68.243 9.475 -14.478 1.00 57.09 79 PRO A C 1
ATOM 607 O O . PRO A 1 79 ? 67.323 8.784 -14.035 1.00 57.09 79 PRO A O 1
ATOM 610 N N . ALA A 1 80 ? 68.178 10.032 -15.694 1.00 54.97 80 ALA A N 1
ATOM 611 C CA . ALA A 1 80 ? 66.970 10.159 -16.525 1.00 54.97 80 ALA A CA 1
ATOM 612 C C . ALA A 1 80 ? 66.037 8.922 -16.627 1.00 54.97 80 ALA A C 1
ATOM 614 O O . ALA A 1 80 ? 64.827 9.102 -16.472 1.00 54.97 80 ALA A O 1
ATOM 615 N N . PRO A 1 81 ? 66.510 7.670 -16.826 1.00 47.75 81 PRO A N 1
ATOM 616 C CA . PRO A 1 81 ? 65.606 6.518 -16.931 1.00 47.75 81 PRO A CA 1
ATOM 617 C C . PRO A 1 81 ? 64.900 6.178 -15.607 1.00 47.75 81 PRO A C 1
ATOM 619 O O . PRO A 1 81 ? 63.767 5.696 -15.622 1.00 47.75 81 PRO A O 1
ATOM 622 N N . THR A 1 82 ? 65.516 6.485 -14.459 1.00 54.16 82 THR A N 1
ATOM 623 C CA . THR A 1 82 ? 64.877 6.308 -13.141 1.00 54.16 82 THR A CA 1
ATOM 624 C C . THR A 1 82 ? 63.786 7.350 -12.890 1.00 54.16 82 THR A C 1
ATOM 626 O O . THR A 1 82 ? 62.750 7.027 -12.309 1.00 54.16 82 THR A O 1
ATOM 629 N N . LEU A 1 83 ? 63.958 8.567 -13.420 1.00 52.38 83 LEU A N 1
ATOM 630 C CA . LEU A 1 83 ? 62.947 9.624 -13.366 1.00 52.38 83 LEU A CA 1
ATOM 631 C C . LEU A 1 83 ? 61.697 9.248 -14.177 1.00 52.38 83 LEU A C 1
ATOM 633 O O . LEU A 1 83 ? 60.578 9.369 -13.683 1.00 52.38 83 LEU A O 1
ATOM 637 N N . VAL A 1 84 ? 61.881 8.731 -15.398 1.00 53.00 84 VAL A N 1
ATOM 638 C CA . VAL A 1 84 ? 60.774 8.331 -16.287 1.00 53.00 84 VAL A CA 1
ATOM 639 C C . VAL A 1 84 ? 59.979 7.158 -15.704 1.00 53.00 84 VAL A C 1
ATOM 641 O O . VAL A 1 84 ? 58.747 7.197 -15.697 1.00 53.00 84 VAL A O 1
ATOM 644 N N . GLY A 1 85 ? 60.660 6.149 -15.143 1.00 53.66 85 GLY A N 1
ATOM 645 C CA . GLY A 1 85 ? 59.996 5.023 -14.476 1.00 53.66 85 GLY A CA 1
ATOM 646 C C . GLY 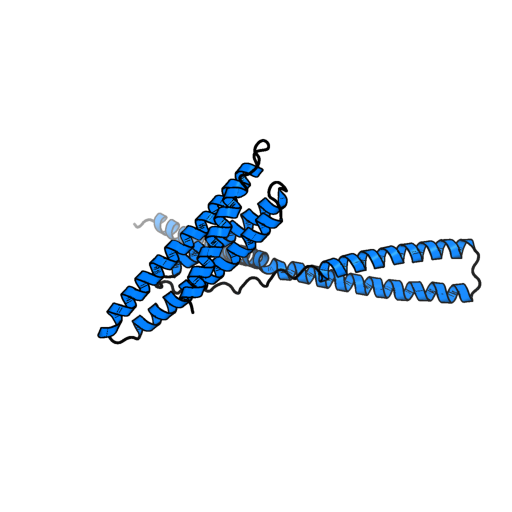A 1 85 ? 59.155 5.451 -13.265 1.00 53.66 85 GLY A C 1
ATOM 647 O O . GLY A 1 85 ? 58.045 4.954 -13.069 1.00 53.66 85 GLY A O 1
ATOM 648 N N . MET A 1 86 ? 59.633 6.428 -12.490 1.00 49.72 86 MET A N 1
ATOM 649 C CA . MET A 1 86 ? 58.931 6.935 -11.306 1.00 49.72 86 MET A CA 1
ATOM 650 C C . MET A 1 86 ? 57.770 7.877 -11.646 1.00 49.72 86 MET A C 1
ATOM 652 O O . MET A 1 86 ? 56.741 7.819 -10.970 1.00 49.72 86 MET A O 1
ATOM 656 N N . ILE A 1 87 ? 57.883 8.688 -12.706 1.00 50.56 87 ILE A N 1
ATOM 657 C CA . ILE A 1 87 ? 56.775 9.505 -13.240 1.00 50.56 87 ILE A CA 1
ATOM 658 C C . ILE A 1 87 ? 55.642 8.597 -13.736 1.00 50.56 87 ILE A C 1
ATOM 660 O O . ILE A 1 87 ? 54.476 8.832 -13.420 1.00 50.56 87 ILE A O 1
ATOM 664 N N . ALA A 1 88 ? 55.971 7.513 -14.444 1.00 47.06 88 ALA A N 1
ATOM 665 C CA . ALA A 1 88 ? 54.979 6.533 -14.882 1.00 47.06 88 ALA A CA 1
ATOM 666 C C . ALA A 1 88 ? 54.294 5.835 -13.690 1.00 47.06 88 ALA A C 1
ATOM 668 O O . ALA A 1 88 ? 53.070 5.684 -13.677 1.00 47.06 88 ALA A O 1
ATOM 669 N N . LEU A 1 89 ? 55.059 5.473 -12.653 1.00 47.59 89 LEU A N 1
ATOM 670 C CA . LEU A 1 89 ? 54.529 4.846 -11.438 1.00 47.59 89 LEU A CA 1
ATOM 671 C C . LEU A 1 89 ? 53.622 5.793 -10.628 1.00 47.59 89 LEU A C 1
ATOM 673 O O . LEU A 1 89 ? 52.569 5.375 -10.143 1.00 47.59 89 LEU A O 1
ATOM 677 N N . THR A 1 90 ? 53.980 7.077 -10.516 1.00 42.66 90 THR A N 1
ATOM 678 C CA . THR A 1 90 ? 53.150 8.091 -9.840 1.00 42.66 90 THR A CA 1
ATOM 679 C C . THR A 1 90 ? 51.899 8.441 -10.641 1.00 42.66 90 THR A C 1
ATOM 681 O O . THR A 1 90 ? 50.827 8.569 -10.049 1.00 42.66 90 THR A O 1
ATOM 684 N N . ALA A 1 91 ? 51.985 8.514 -11.972 1.00 42.78 91 ALA A N 1
ATOM 685 C CA . ALA A 1 91 ? 50.822 8.707 -12.836 1.00 42.78 91 ALA A CA 1
ATOM 686 C C . ALA A 1 91 ? 49.835 7.529 -12.736 1.00 42.78 91 ALA A C 1
ATOM 688 O O . ALA A 1 91 ? 48.634 7.742 -12.556 1.00 42.78 91 ALA A O 1
ATOM 689 N N . ALA A 1 92 ? 50.326 6.284 -12.750 1.00 45.97 92 ALA A N 1
ATOM 690 C CA . ALA A 1 92 ? 49.496 5.091 -12.564 1.00 45.97 92 ALA A CA 1
ATOM 691 C C . ALA A 1 92 ? 48.839 5.047 -11.170 1.00 45.97 92 ALA A C 1
ATOM 693 O O . ALA A 1 92 ? 47.647 4.748 -11.047 1.00 45.97 92 ALA A O 1
ATOM 694 N N . ALA A 1 93 ? 49.580 5.416 -10.118 1.00 42.06 93 ALA A N 1
ATOM 695 C CA . ALA A 1 93 ? 49.038 5.541 -8.766 1.00 42.06 93 ALA A CA 1
ATOM 696 C C . ALA A 1 93 ? 47.973 6.653 -8.666 1.00 42.06 93 ALA A C 1
ATOM 698 O O . ALA A 1 93 ? 46.943 6.457 -8.019 1.00 42.06 93 ALA A O 1
ATOM 699 N N . GLY A 1 94 ? 48.173 7.786 -9.348 1.00 37.78 94 GLY A N 1
ATOM 700 C CA . GLY A 1 94 ? 47.217 8.895 -9.436 1.00 37.78 94 GLY A CA 1
ATOM 701 C C . GLY A 1 94 ? 45.910 8.528 -10.150 1.00 37.78 94 GLY A C 1
ATOM 702 O O . GLY A 1 94 ? 44.826 8.898 -9.701 1.00 37.78 94 GLY A O 1
ATOM 703 N N . ILE A 1 95 ? 45.979 7.729 -11.219 1.00 47.06 95 ILE A N 1
ATOM 704 C CA . ILE A 1 95 ? 44.787 7.219 -11.919 1.00 47.06 95 ILE A CA 1
ATOM 705 C C . ILE A 1 95 ? 44.005 6.250 -11.017 1.00 47.06 95 ILE A C 1
ATOM 707 O O . ILE A 1 95 ? 42.774 6.307 -10.954 1.00 47.06 95 ILE A O 1
ATOM 711 N N . GLY A 1 96 ? 44.707 5.403 -10.255 1.00 37.88 96 GLY A N 1
ATOM 712 C CA . GLY A 1 96 ? 44.098 4.496 -9.279 1.00 37.88 96 GLY A CA 1
ATOM 713 C C . GLY A 1 96 ? 43.379 5.224 -8.136 1.00 37.88 96 GLY A C 1
ATOM 714 O O . GLY A 1 96 ? 42.263 4.844 -7.768 1.00 37.88 96 GLY A O 1
ATOM 715 N N . THR A 1 97 ? 43.964 6.303 -7.604 1.00 42.00 97 THR A N 1
ATOM 716 C CA . THR A 1 97 ? 43.342 7.119 -6.546 1.00 42.00 97 THR A CA 1
ATOM 717 C C . THR A 1 97 ? 42.167 7.940 -7.067 1.00 42.00 97 THR A C 1
ATOM 719 O O . THR A 1 97 ? 41.147 8.021 -6.381 1.00 42.00 97 THR A O 1
ATOM 722 N N . ALA A 1 98 ? 42.239 8.458 -8.296 1.00 46.50 98 ALA A N 1
ATOM 723 C CA . ALA A 1 98 ? 41.117 9.128 -8.948 1.00 46.50 98 ALA A CA 1
ATOM 724 C C . ALA A 1 98 ? 39.951 8.158 -9.207 1.00 46.50 98 ALA A C 1
ATOM 726 O O . ALA A 1 98 ? 38.814 8.456 -8.845 1.00 46.50 98 ALA A O 1
ATOM 727 N N . ALA A 1 99 ? 40.212 6.956 -9.734 1.00 48.56 99 ALA A N 1
ATOM 728 C CA . ALA A 1 99 ? 39.180 5.941 -9.965 1.00 48.56 99 ALA A CA 1
ATOM 729 C C . ALA A 1 99 ? 38.553 5.432 -8.652 1.00 48.56 99 ALA A C 1
ATOM 731 O O . ALA A 1 99 ? 37.332 5.271 -8.558 1.00 48.56 99 ALA A O 1
ATOM 732 N N . ALA A 1 100 ? 39.360 5.231 -7.605 1.00 45.16 100 ALA A N 1
ATOM 733 C CA . ALA A 1 100 ? 38.879 4.866 -6.273 1.00 45.16 100 ALA A CA 1
ATOM 734 C C . ALA A 1 100 ? 38.099 6.010 -5.605 1.00 45.16 100 ALA A C 1
ATOM 736 O O . ALA A 1 100 ? 37.074 5.766 -4.963 1.00 45.16 100 ALA A O 1
ATOM 737 N N . GLY A 1 101 ? 38.538 7.254 -5.804 1.00 44.56 101 GLY A N 1
ATOM 738 C CA . GLY A 1 101 ? 37.868 8.472 -5.362 1.00 44.56 101 GLY A CA 1
ATOM 739 C C . GLY A 1 101 ? 36.504 8.633 -6.022 1.00 44.56 101 GLY A C 1
ATOM 740 O O . GLY A 1 101 ? 35.512 8.758 -5.309 1.00 44.56 101 GLY A O 1
ATOM 741 N N . VAL A 1 102 ? 36.428 8.498 -7.350 1.00 54.72 102 VAL A N 1
ATOM 742 C CA . VAL A 1 102 ? 35.187 8.530 -8.145 1.00 54.72 102 VAL A CA 1
ATOM 743 C C . VAL A 1 102 ? 34.255 7.381 -7.770 1.00 54.72 102 VAL A C 1
ATOM 745 O O . VAL A 1 102 ? 33.051 7.593 -7.640 1.00 54.72 102 VAL A O 1
ATOM 748 N N . LYS A 1 103 ? 34.780 6.173 -7.527 1.00 52.38 103 LYS A N 1
ATOM 749 C CA . LYS A 1 103 ? 33.985 5.037 -7.038 1.00 52.38 103 LYS A CA 1
ATOM 750 C C . LYS A 1 103 ? 33.444 5.302 -5.634 1.00 52.38 103 LYS A C 1
ATOM 752 O O . LYS A 1 103 ? 32.270 5.048 -5.388 1.00 52.38 103 LYS A O 1
ATOM 757 N N . SER A 1 104 ? 34.251 5.856 -4.728 1.00 46.47 104 SER A N 1
ATOM 758 C CA . SER A 1 104 ? 33.798 6.213 -3.377 1.00 46.47 104 SER A CA 1
ATOM 759 C C . SER A 1 104 ? 32.792 7.367 -3.399 1.00 46.47 104 SER A C 1
ATOM 761 O O . SER A 1 104 ? 31.796 7.321 -2.688 1.00 46.47 104 SER A O 1
ATOM 763 N N . TRP A 1 105 ? 32.986 8.343 -4.284 1.00 50.50 105 TRP A N 1
ATOM 764 C CA . TRP A 1 105 ? 32.094 9.475 -4.477 1.00 50.50 105 TRP A CA 1
ATOM 765 C C . TRP A 1 105 ? 30.773 9.040 -5.111 1.00 50.50 105 TRP A C 1
ATOM 767 O O . TRP A 1 105 ? 29.723 9.446 -4.631 1.00 50.50 105 TRP A O 1
ATOM 777 N N . ARG A 1 106 ? 30.788 8.121 -6.090 1.00 53.84 106 ARG A N 1
ATOM 778 C CA . ARG A 1 106 ? 29.579 7.459 -6.614 1.00 53.84 106 ARG A CA 1
ATOM 779 C C . ARG A 1 106 ? 28.860 6.648 -5.534 1.00 53.84 106 ARG A C 1
ATOM 781 O O . ARG A 1 106 ? 27.643 6.740 -5.447 1.00 53.84 106 ARG A O 1
ATOM 788 N N . LEU A 1 107 ? 29.583 5.922 -4.674 1.00 52.47 107 LEU A N 1
ATOM 789 C CA . LEU A 1 107 ? 28.988 5.208 -3.531 1.00 52.47 107 LEU A CA 1
ATOM 790 C C . LEU A 1 107 ? 28.434 6.152 -2.447 1.00 52.47 107 LEU A C 1
ATOM 792 O O . LEU A 1 107 ? 27.543 5.757 -1.704 1.00 52.47 107 LEU A O 1
ATOM 796 N N . HIS A 1 108 ? 28.971 7.369 -2.323 1.00 51.59 108 HIS A N 1
ATOM 797 C CA . HIS A 1 108 ? 28.484 8.399 -1.397 1.00 51.59 108 HIS A CA 1
ATOM 798 C C . HIS A 1 108 ? 27.363 9.268 -1.998 1.00 51.59 108 HIS A C 1
ATOM 800 O O . HIS A 1 108 ? 26.585 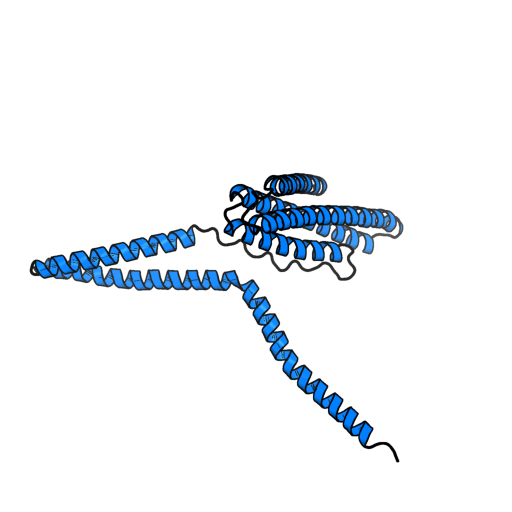9.831 -1.233 1.00 51.59 108 HIS A O 1
ATOM 806 N N . ARG A 1 109 ? 27.275 9.367 -3.334 1.00 45.94 109 ARG A N 1
ATOM 807 C CA . ARG A 1 109 ? 26.202 10.044 -4.086 1.00 45.94 109 ARG A CA 1
ATOM 808 C C . ARG A 1 109 ? 24.981 9.169 -4.342 1.00 45.94 109 ARG A C 1
ATOM 810 O O . ARG A 1 109 ? 23.931 9.709 -4.664 1.00 45.94 109 ARG A O 1
ATOM 817 N N . GLN A 1 110 ? 25.098 7.848 -4.220 1.00 45.00 110 GLN A N 1
ATOM 818 C CA . GLN A 1 110 ? 23.923 6.986 -4.177 1.00 45.00 110 GLN A CA 1
ATOM 819 C C . GLN A 1 110 ? 23.179 7.281 -2.867 1.00 45.00 110 GLN A C 1
ATOM 821 O O . GLN A 1 110 ? 23.772 7.086 -1.798 1.00 45.00 110 GLN A O 1
ATOM 826 N N . PRO A 1 111 ? 21.931 7.789 -2.915 1.00 44.69 111 PRO A N 1
ATOM 827 C CA . PRO A 1 111 ? 21.147 7.984 -1.706 1.00 44.69 111 PRO A CA 1
ATOM 828 C C . PRO A 1 111 ? 21.095 6.642 -0.980 1.00 44.69 111 PRO A C 1
ATOM 830 O O . PRO A 1 111 ? 20.855 5.601 -1.598 1.00 44.69 111 PRO A O 1
ATOM 833 N N . LEU A 1 112 ? 21.426 6.646 0.315 1.00 43.72 112 LEU A N 1
ATOM 834 C CA . LEU A 1 112 ? 21.352 5.426 1.108 1.00 43.72 112 LEU A CA 1
ATOM 835 C C . LEU A 1 112 ? 19.933 4.873 0.940 1.00 43.72 112 LEU A C 1
ATOM 837 O O . LEU A 1 112 ? 19.000 5.650 1.151 1.00 43.72 112 LEU A O 1
ATOM 841 N N . PRO A 1 113 ? 19.764 3.577 0.608 1.00 48.75 113 PRO A N 1
ATOM 842 C CA . PRO A 1 113 ? 18.454 2.946 0.618 1.00 48.75 113 PRO A CA 1
ATOM 843 C C . PRO A 1 113 ? 17.768 3.335 1.920 1.00 48.75 113 PRO A C 1
ATOM 8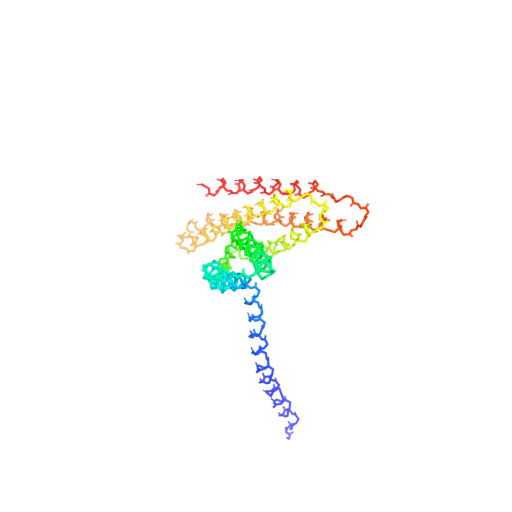45 O O . PRO A 1 113 ? 18.384 3.205 2.992 1.00 48.75 113 PRO A O 1
ATOM 848 N N . GLU A 1 114 ? 16.578 3.923 1.806 1.00 44.22 114 GLU A N 1
ATOM 849 C CA . GLU A 1 114 ? 15.785 4.435 2.920 1.00 44.22 114 GLU A CA 1
ATOM 850 C C . GLU A 1 114 ? 15.757 3.380 4.033 1.00 44.22 114 GLU A C 1
ATOM 852 O O . GLU A 1 114 ? 15.843 2.177 3.763 1.00 44.22 114 GLU A O 1
ATOM 857 N N . ALA A 1 115 ? 15.807 3.813 5.297 1.00 40.00 115 ALA A N 1
ATOM 858 C CA . ALA A 1 115 ? 15.809 2.859 6.401 1.00 40.00 115 ALA A CA 1
ATOM 859 C C . ALA A 1 115 ? 14.608 1.934 6.201 1.00 40.00 115 ALA A C 1
ATOM 861 O O . ALA A 1 115 ? 13.520 2.469 5.990 1.00 40.00 115 ALA A O 1
ATOM 862 N N . PRO A 1 116 ? 14.781 0.594 6.207 1.00 46.25 116 PRO A N 1
ATOM 863 C CA . PRO A 1 116 ? 13.616 -0.264 6.192 1.00 46.25 116 PRO A CA 1
ATOM 864 C C . PRO A 1 116 ? 12.758 0.204 7.368 1.00 46.25 116 PRO A C 1
ATOM 866 O O . PRO A 1 116 ? 13.309 0.362 8.469 1.00 46.25 116 PRO A O 1
ATOM 869 N N . PRO A 1 117 ? 11.478 0.538 7.130 1.00 49.72 117 PRO A N 1
ATOM 870 C CA . PRO A 1 117 ? 10.615 1.014 8.190 1.00 49.72 117 PRO A CA 1
ATOM 871 C C . PRO A 1 117 ? 10.688 0.011 9.349 1.00 49.72 117 PRO A C 1
ATOM 873 O O . PRO A 1 117 ? 10.877 -1.192 9.104 1.00 49.72 117 PRO A O 1
ATOM 876 N N . PRO A 1 118 ? 10.627 0.481 10.611 1.00 51.69 118 PRO A N 1
ATOM 877 C CA . PRO A 1 118 ? 10.560 -0.424 11.753 1.00 51.69 118 PRO A CA 1
ATOM 878 C C . PRO A 1 118 ? 9.505 -1.495 11.456 1.00 51.69 118 PRO A C 1
ATOM 880 O O . PRO A 1 118 ? 8.514 -1.161 10.803 1.00 51.69 118 PRO A O 1
ATOM 883 N N . PRO A 1 119 ? 9.717 -2.767 11.858 1.00 51.69 119 PRO A N 1
ATOM 884 C CA . PRO A 1 119 ? 8.736 -3.818 11.617 1.00 51.69 119 PRO A CA 1
ATOM 885 C C . PRO A 1 119 ? 7.373 -3.283 12.034 1.00 51.69 119 PRO A C 1
ATOM 887 O O . PRO A 1 119 ? 7.188 -2.999 13.218 1.00 51.69 119 PRO A O 1
ATOM 890 N N . VAL A 1 120 ? 6.483 -3.074 11.057 1.00 55.72 120 VAL A N 1
ATOM 891 C CA . VAL A 1 120 ? 5.144 -2.558 11.324 1.00 55.72 120 VAL A CA 1
ATOM 892 C C . VAL A 1 120 ? 4.537 -3.569 12.274 1.00 55.72 120 VAL A C 1
ATOM 894 O O . VAL A 1 120 ? 4.371 -4.743 11.930 1.00 55.72 120 VAL A O 1
ATOM 897 N N . ALA A 1 121 ? 4.364 -3.153 13.527 1.00 64.25 121 ALA A N 1
ATOM 898 C CA . ALA A 1 121 ? 3.789 -4.014 14.533 1.00 64.25 121 ALA A CA 1
ATOM 899 C C . ALA A 1 121 ? 2.393 -4.344 14.022 1.00 64.25 121 ALA A C 1
ATOM 901 O O . ALA A 1 121 ? 1.569 -3.444 13.852 1.00 64.25 121 ALA A O 1
ATOM 902 N N . LEU A 1 122 ? 2.169 -5.618 13.692 1.00 74.19 122 LEU A N 1
ATOM 903 C CA . LEU A 1 122 ? 0.858 -6.040 13.233 1.00 74.19 122 LEU A CA 1
ATOM 904 C C . LEU A 1 122 ? -0.173 -5.608 14.282 1.00 74.19 122 LEU A C 1
ATOM 906 O O . LEU A 1 122 ? 0.116 -5.717 15.482 1.00 74.19 122 LEU A O 1
ATOM 910 N N . PRO A 1 123 ? -1.357 -5.141 13.847 1.00 81.38 123 PRO A N 1
ATOM 911 C CA . PRO A 1 123 ? -2.429 -4.797 14.764 1.00 81.38 123 PRO A CA 1
ATOM 912 C C . PRO A 1 123 ? -2.714 -5.957 15.725 1.00 81.38 123 PRO A C 1
ATOM 914 O O . PRO A 1 123 ? -2.416 -7.124 15.425 1.00 81.38 123 PRO A O 1
ATOM 917 N N . ALA A 1 124 ? -3.292 -5.632 16.883 1.00 81.38 124 ALA A N 1
ATOM 918 C CA . ALA A 1 124 ? -3.679 -6.626 17.879 1.00 81.38 124 ALA A CA 1
ATOM 919 C C . ALA A 1 124 ? -4.512 -7.756 17.239 1.00 81.38 124 ALA A C 1
ATOM 921 O O . ALA A 1 124 ? -5.171 -7.560 16.215 1.00 81.38 124 ALA A O 1
ATOM 922 N N . ARG A 1 125 ? -4.429 -8.975 17.793 1.00 82.38 125 ARG A N 1
ATOM 923 C CA . ARG A 1 125 ? -4.978 -10.188 17.146 1.00 82.38 125 ARG A CA 1
ATOM 924 C C . ARG A 1 125 ? -6.479 -10.117 16.862 1.00 82.38 125 ARG A C 1
ATOM 926 O O . ARG A 1 125 ? -6.932 -10.795 15.945 1.00 82.38 125 ARG A O 1
ATOM 933 N N . ASP A 1 126 ? -7.180 -9.325 17.651 1.00 86.38 126 ASP A N 1
ATOM 934 C CA . ASP A 1 126 ? -8.610 -9.043 17.677 1.00 86.38 126 ASP A CA 1
ATOM 935 C C . ASP A 1 126 ? -9.025 -7.805 16.863 1.00 86.38 126 ASP A C 1
ATOM 937 O O . ASP A 1 126 ? -10.215 -7.610 16.626 1.00 86.38 126 ASP A O 1
ATOM 941 N N . SER A 1 127 ? -8.075 -6.990 16.396 1.00 90.62 127 SER A N 1
ATOM 942 C CA . SER A 1 127 ? -8.372 -5.813 15.575 1.00 90.62 127 SER A CA 1
ATOM 943 C C . SER A 1 127 ? -8.865 -6.217 14.187 1.00 90.62 127 SER A C 1
ATOM 945 O O . SER A 1 127 ? -8.258 -7.052 13.504 1.00 90.62 127 SER A O 1
ATOM 947 N N . ALA A 1 128 ? -9.919 -5.551 13.716 1.00 91.75 128 ALA A N 1
ATOM 948 C CA . ALA A 1 128 ? -10.449 -5.745 12.375 1.00 91.75 128 ALA A CA 1
ATOM 949 C C . ALA A 1 128 ? -9.445 -5.297 11.292 1.00 91.75 128 ALA A C 1
ATOM 951 O O . ALA A 1 128 ? -9.512 -5.770 10.157 1.00 91.75 128 ALA A O 1
ATOM 952 N N . ALA A 1 129 ? -8.473 -4.445 11.644 1.00 92.31 129 ALA A N 1
ATOM 953 C CA . ALA A 1 129 ? -7.404 -3.989 10.754 1.00 92.31 129 ALA A CA 1
ATOM 954 C C . ALA A 1 129 ? -6.341 -5.063 10.460 1.00 92.31 129 ALA A C 1
ATOM 956 O O . ALA A 1 129 ? -5.553 -4.916 9.526 1.00 92.31 129 ALA A O 1
ATOM 957 N N . ARG A 1 130 ? -6.276 -6.143 11.249 1.00 92.50 130 ARG A N 1
ATOM 958 C CA . ARG A 1 130 ? -5.148 -7.084 11.202 1.00 92.50 130 ARG A CA 1
ATOM 959 C C . ARG A 1 130 ? -5.018 -7.832 9.878 1.00 92.50 130 ARG A C 1
ATOM 961 O O . ARG A 1 130 ? -3.912 -7.949 9.354 1.00 92.50 130 ARG A O 1
ATOM 968 N N . GLU A 1 131 ? -6.122 -8.370 9.368 1.00 94.69 131 GLU A N 1
ATOM 969 C CA . GLU A 1 131 ? -6.122 -9.142 8.121 1.00 94.69 131 GLU A CA 1
ATOM 970 C C . GLU A 1 131 ? -5.754 -8.272 6.900 1.00 94.69 131 GLU A C 1
ATOM 972 O O . GLU A 1 131 ? -4.825 -8.648 6.181 1.00 94.69 131 GLU A O 1
ATOM 977 N N . PRO A 1 132 ? -6.357 -7.082 6.698 1.00 94.19 132 PRO A N 1
ATOM 978 C CA . PRO A 1 132 ? -5.967 -6.174 5.615 1.00 94.19 132 PRO A CA 1
ATOM 979 C C . PRO A 1 132 ? -4.517 -5.724 5.678 1.00 94.19 132 PRO A C 1
ATOM 981 O O . PRO A 1 132 ? -3.843 -5.726 4.657 1.00 94.19 132 PRO A O 1
ATOM 984 N N . VAL A 1 133 ? -4.013 -5.371 6.865 1.00 94.00 133 VAL A N 1
ATOM 985 C CA . VAL A 1 133 ? -2.625 -4.908 7.019 1.00 94.00 133 VAL A CA 1
ATOM 986 C C . VAL A 1 133 ? -1.637 -6.027 6.686 1.00 94.00 133 VAL A C 1
ATOM 988 O O . VAL A 1 133 ? -0.606 -5.774 6.060 1.00 94.00 133 VAL A O 1
ATOM 991 N N . ARG A 1 134 ? -1.957 -7.282 7.035 1.00 94.75 134 ARG A N 1
ATOM 992 C CA . ARG A 1 134 ? -1.147 -8.433 6.614 1.00 94.75 134 ARG A CA 1
ATOM 993 C C . ARG A 1 134 ? -1.134 -8.558 5.090 1.00 94.75 134 ARG A C 1
ATOM 995 O O . ARG A 1 134 ? -0.056 -8.565 4.505 1.00 94.75 134 ARG A O 1
ATOM 1002 N N . ARG A 1 135 ? -2.314 -8.575 4.457 1.00 95.88 135 ARG A N 1
ATOM 1003 C CA . ARG A 1 135 ? -2.448 -8.638 2.990 1.00 95.88 135 ARG A CA 1
ATOM 1004 C C . ARG A 1 135 ? -1.703 -7.498 2.290 1.00 95.88 135 ARG A C 1
ATOM 1006 O O . ARG A 1 135 ? -1.007 -7.745 1.314 1.00 95.88 135 ARG A O 1
ATOM 1013 N N . LEU A 1 136 ? -1.814 -6.273 2.804 1.00 94.81 136 LEU A N 1
ATOM 1014 C CA . LEU A 1 136 ? -1.121 -5.094 2.285 1.00 94.81 136 LEU A CA 1
ATOM 1015 C C . LEU A 1 136 ? 0.400 -5.244 2.362 1.00 94.81 136 LEU A C 1
ATOM 1017 O O . LEU A 1 136 ? 1.098 -4.893 1.415 1.00 94.81 136 LEU A O 1
ATOM 1021 N N . THR A 1 137 ? 0.915 -5.771 3.475 1.00 93.31 137 THR A N 1
ATOM 1022 C CA . THR A 1 137 ? 2.356 -6.000 3.657 1.00 93.31 137 THR A CA 1
ATOM 1023 C C . THR A 1 137 ? 2.872 -7.031 2.654 1.00 93.31 137 THR A C 1
ATOM 1025 O O . THR A 1 137 ? 3.844 -6.764 1.947 1.00 93.31 137 THR A O 1
ATOM 1028 N N . ASP A 1 138 ? 2.178 -8.166 2.530 1.00 93.94 138 ASP A N 1
ATOM 1029 C CA . ASP A 1 138 ? 2.538 -9.234 1.593 1.00 93.94 138 ASP A CA 1
ATOM 1030 C C . ASP A 1 138 ? 2.480 -8.735 0.132 1.00 93.94 138 ASP A C 1
ATOM 1032 O O . ASP A 1 138 ? 3.384 -8.988 -0.674 1.00 93.94 138 ASP A O 1
ATOM 1036 N N . ALA A 1 139 ? 1.447 -7.957 -0.209 1.00 93.44 139 ALA A N 1
ATOM 1037 C CA . ALA A 1 139 ? 1.291 -7.341 -1.524 1.00 93.44 139 ALA A CA 1
ATOM 1038 C C . ALA A 1 139 ? 2.394 -6.310 -1.817 1.00 93.44 139 ALA A C 1
ATOM 1040 O O . ALA A 1 139 ? 2.924 -6.281 -2.927 1.00 93.44 139 ALA A O 1
ATOM 1041 N N . ALA A 1 140 ? 2.778 -5.487 -0.838 1.00 93.69 140 ALA A N 1
ATOM 1042 C CA . ALA A 1 140 ? 3.834 -4.488 -0.990 1.00 93.69 140 ALA A CA 1
ATOM 1043 C C . ALA A 1 140 ? 5.216 -5.121 -1.186 1.00 93.69 140 ALA A C 1
ATOM 1045 O O . ALA A 1 140 ? 6.024 -4.631 -1.980 1.00 93.69 140 ALA A O 1
ATOM 1046 N N . ASP A 1 141 ? 5.487 -6.226 -0.492 1.00 94.50 141 ASP A N 1
ATOM 1047 C CA . ASP A 1 141 ? 6.706 -7.003 -0.693 1.00 94.50 141 ASP A CA 1
ATOM 1048 C C . ASP A 1 141 ? 6.754 -7.612 -2.096 1.00 94.50 141 ASP A C 1
ATOM 1050 O O . ASP A 1 141 ? 7.761 -7.463 -2.795 1.00 94.50 141 ASP A O 1
ATOM 1054 N N . THR A 1 142 ? 5.634 -8.185 -2.539 1.00 95.25 142 THR A N 1
ATOM 1055 C CA . THR A 1 142 ? 5.484 -8.740 -3.891 1.00 95.25 142 THR A CA 1
ATOM 1056 C C . THR A 1 142 ? 5.684 -7.663 -4.960 1.00 95.25 142 THR A C 1
ATOM 1058 O O . THR A 1 142 ? 6.482 -7.842 -5.879 1.00 95.25 142 THR A O 1
ATOM 1061 N N . LEU A 1 143 ? 5.033 -6.503 -4.823 1.00 92.50 143 LEU A N 1
ATOM 1062 C CA . LEU A 1 143 ? 5.168 -5.389 -5.764 1.00 92.50 143 LEU A CA 1
ATOM 1063 C C . LEU A 1 143 ? 6.623 -4.933 -5.897 1.00 92.50 143 LEU A C 1
ATOM 1065 O O . LEU A 1 143 ? 7.123 -4.717 -7.001 1.00 92.50 143 LEU A O 1
ATOM 1069 N N . ARG A 1 144 ? 7.325 -4.796 -4.769 1.00 92.62 144 ARG A N 1
ATOM 1070 C CA . ARG A 1 144 ? 8.722 -4.352 -4.747 1.00 92.62 144 ARG A CA 1
ATOM 1071 C C . ARG A 1 144 ? 9.637 -5.323 -5.482 1.00 92.62 144 ARG A C 1
ATOM 1073 O O . ARG A 1 144 ? 10.571 -4.886 -6.161 1.00 92.62 144 ARG A O 1
ATOM 1080 N N . GLU A 1 145 ? 9.384 -6.621 -5.343 1.00 93.38 145 GLU A N 1
ATOM 1081 C CA . GLU A 1 145 ? 10.105 -7.656 -6.074 1.00 93.38 145 GLU A CA 1
ATOM 1082 C C . GLU A 1 145 ? 9.817 -7.574 -7.577 1.00 93.38 145 GLU A C 1
ATOM 1084 O O . GLU A 1 145 ? 10.764 -7.452 -8.359 1.00 93.38 145 GLU A O 1
ATOM 1089 N N . LEU A 1 146 ? 8.542 -7.519 -7.973 1.00 92.00 146 LEU A N 1
ATOM 1090 C CA . LEU A 1 146 ? 8.124 -7.406 -9.375 1.00 92.00 146 LEU A CA 1
ATOM 1091 C C . LEU A 1 146 ? 8.737 -6.177 -10.060 1.00 92.00 146 LEU A C 1
ATOM 1093 O O . LEU A 1 146 ? 9.388 -6.302 -11.095 1.00 92.00 146 LEU A O 1
ATOM 1097 N N . LEU A 1 147 ? 8.638 -4.996 -9.443 1.00 89.88 147 LEU A N 1
ATOM 1098 C CA . LEU A 1 147 ? 9.220 -3.755 -9.971 1.00 89.88 147 LEU A CA 1
ATOM 1099 C C . LEU A 1 147 ? 10.758 -3.784 -10.000 1.00 89.88 147 LEU A C 1
ATOM 1101 O O . LEU A 1 147 ? 11.394 -3.046 -10.754 1.00 89.88 147 LEU A O 1
ATOM 1105 N N . THR A 1 148 ? 11.397 -4.608 -9.166 1.00 90.94 148 THR A N 1
ATOM 1106 C CA . THR A 1 148 ? 12.855 -4.809 -9.203 1.00 90.94 148 THR A CA 1
ATOM 1107 C C . THR A 1 148 ? 13.266 -5.733 -10.338 1.00 90.94 148 THR A C 1
ATOM 1109 O O . THR A 1 148 ? 14.317 -5.514 -10.938 1.00 90.94 148 THR A O 1
ATOM 1112 N N . GLN A 1 149 ? 12.454 -6.737 -10.657 1.00 89.62 149 GLN A N 1
ATOM 1113 C CA . GLN A 1 149 ? 12.680 -7.604 -11.807 1.00 89.62 149 GLN A CA 1
ATOM 1114 C C . GLN A 1 149 ? 12.404 -6.852 -13.116 1.00 89.62 149 GLN A C 1
ATOM 1116 O O . GLN A 1 149 ? 13.271 -6.834 -13.987 1.00 89.62 149 GLN A O 1
ATOM 1121 N N . LEU A 1 150 ? 11.289 -6.120 -13.207 1.00 85.62 150 LEU A N 1
ATOM 1122 C CA . LEU A 1 150 ? 10.949 -5.280 -14.362 1.00 85.62 150 LEU A CA 1
ATOM 1123 C C . LEU A 1 150 ? 12.064 -4.291 -14.711 1.00 85.62 150 LEU A C 1
ATOM 1125 O O . LEU A 1 150 ? 12.519 -4.266 -15.854 1.00 85.62 150 LEU A O 1
ATOM 1129 N N . GLY A 1 151 ? 12.599 -3.575 -13.716 1.00 85.25 151 GLY A N 1
ATOM 1130 C CA . GLY A 1 151 ? 13.705 -2.633 -13.919 1.00 85.25 151 GLY A CA 1
ATOM 1131 C C . GLY A 1 151 ? 15.012 -3.258 -14.436 1.00 85.25 151 GLY A C 1
ATOM 1132 O O . GLY A 1 151 ? 15.890 -2.530 -14.889 1.00 85.25 151 GLY A O 1
ATOM 1133 N N . ARG A 1 152 ? 15.168 -4.591 -14.394 1.00 85.44 152 ARG A N 1
ATOM 1134 C CA . ARG A 1 152 ? 16.328 -5.302 -14.969 1.00 85.44 152 ARG A CA 1
ATOM 1135 C C . ARG A 1 152 ? 16.125 -5.702 -16.427 1.00 85.44 152 ARG A C 1
ATOM 1137 O O . ARG A 1 152 ? 17.111 -5.887 -17.129 1.00 85.44 152 ARG A O 1
ATOM 1144 N N . THR A 1 153 ? 14.878 -5.869 -16.863 1.00 77.62 153 THR A N 1
ATOM 1145 C CA . THR A 1 153 ? 14.554 -6.432 -18.185 1.00 77.62 153 THR A CA 1
ATOM 1146 C C . THR A 1 153 ? 14.668 -5.423 -19.334 1.00 77.62 153 THR A C 1
ATOM 1148 O O . THR A 1 153 ? 14.633 -5.830 -20.486 1.00 77.62 153 THR A O 1
ATOM 1151 N N . ALA A 1 154 ? 14.842 -4.123 -19.051 1.00 68.62 154 ALA A N 1
ATOM 1152 C CA . ALA A 1 154 ? 14.933 -3.018 -20.024 1.00 68.62 154 ALA A CA 1
ATOM 1153 C C . ALA A 1 154 ? 13.744 -2.874 -21.004 1.00 68.62 154 ALA A C 1
ATOM 1155 O O . ALA A 1 154 ? 13.773 -1.998 -21.864 1.00 68.62 154 ALA A O 1
ATOM 1156 N N . VAL A 1 155 ? 12.695 -3.697 -20.871 1.00 75.31 155 VAL A N 1
ATOM 1157 C CA . VAL A 1 155 ? 11.528 -3.681 -21.768 1.00 75.31 155 VAL A CA 1
ATOM 1158 C C . VAL A 1 155 ? 10.497 -2.618 -21.368 1.00 75.31 155 VAL A C 1
ATOM 1160 O O . VAL A 1 155 ? 9.783 -2.096 -22.221 1.00 75.31 155 VAL A O 1
ATOM 1163 N N . VAL A 1 156 ? 10.447 -2.262 -20.081 1.00 79.25 156 VAL A N 1
ATOM 1164 C CA . VAL A 1 156 ? 9.636 -1.152 -19.559 1.00 79.25 156 VAL A CA 1
ATOM 1165 C C . VAL A 1 156 ? 10.550 0.052 -19.307 1.00 79.25 156 VAL A C 1
ATOM 1167 O O . VAL A 1 156 ? 11.620 -0.136 -18.712 1.00 79.25 156 VAL A O 1
ATOM 1170 N N . PRO A 1 157 ? 10.166 1.270 -19.734 1.00 83.44 157 PRO A N 1
ATOM 1171 C CA . PRO A 1 157 ? 10.943 2.469 -19.457 1.00 83.44 157 PRO A CA 1
ATOM 1172 C C . PRO A 1 157 ? 11.192 2.661 -17.950 1.00 83.44 157 PRO A C 1
ATOM 1174 O O . PRO A 1 157 ? 10.293 2.430 -17.134 1.00 83.44 157 PRO A O 1
ATOM 1177 N N . PRO A 1 158 ? 12.411 3.051 -17.539 1.00 83.19 158 PRO A N 1
ATOM 1178 C CA . PRO A 1 158 ? 12.759 3.184 -16.126 1.00 83.19 158 PRO A CA 1
ATOM 1179 C C . PRO A 1 158 ? 11.904 4.230 -15.394 1.00 83.19 158 PRO A C 1
ATOM 1181 O O . PRO A 1 158 ? 11.663 4.081 -14.197 1.00 83.19 158 PRO A O 1
ATOM 1184 N N . GLU A 1 159 ? 11.431 5.260 -16.096 1.00 83.31 159 GLU A N 1
ATOM 1185 C CA . GLU A 1 159 ? 10.530 6.285 -15.573 1.00 83.31 159 GLU A CA 1
ATOM 1186 C C . GLU A 1 159 ? 9.169 5.723 -15.144 1.00 83.31 159 GLU A C 1
ATOM 1188 O O . GLU A 1 159 ? 8.688 6.085 -14.071 1.00 83.31 159 GLU A O 1
ATOM 1193 N N . ASP A 1 160 ? 8.601 4.785 -15.907 1.00 83.75 160 ASP A N 1
ATOM 1194 C CA . ASP A 1 160 ? 7.305 4.164 -15.610 1.00 83.75 160 ASP A CA 1
ATOM 1195 C C . ASP A 1 160 ? 7.420 3.256 -14.377 1.00 83.75 160 ASP A C 1
ATOM 1197 O O . ASP A 1 160 ? 6.573 3.265 -13.482 1.00 83.75 160 ASP A O 1
ATOM 1201 N N . VAL A 1 161 ? 8.528 2.511 -14.275 1.00 88.06 161 VAL A N 1
ATOM 1202 C CA . VAL A 1 161 ? 8.826 1.674 -13.103 1.00 88.06 161 VAL A CA 1
ATOM 1203 C C . VAL A 1 161 ? 9.033 2.535 -11.853 1.00 88.06 161 VAL A C 1
ATOM 1205 O O . VAL A 1 161 ? 8.582 2.162 -10.768 1.00 88.06 161 VAL A O 1
ATOM 1208 N N . GLU A 1 162 ? 9.713 3.676 -11.975 1.00 88.31 162 GLU A N 1
ATOM 1209 C CA . GLU A 1 162 ? 9.928 4.597 -10.855 1.00 88.31 162 GLU A CA 1
ATOM 1210 C C . GLU A 1 162 ? 8.633 5.304 -10.432 1.00 88.31 162 GLU A C 1
ATOM 1212 O O . GLU A 1 162 ? 8.394 5.482 -9.235 1.00 88.31 162 GLU A O 1
ATOM 1217 N N . HIS A 1 163 ? 7.766 5.649 -11.386 1.00 82.75 163 HIS A N 1
ATOM 1218 C CA . HIS A 1 163 ? 6.423 6.153 -11.103 1.00 82.75 163 HIS A CA 1
ATOM 1219 C C . HIS A 1 163 ? 5.607 5.125 -10.316 1.00 82.75 163 HIS A C 1
ATOM 1221 O O . HIS A 1 163 ? 5.160 5.424 -9.211 1.00 82.75 163 HIS A O 1
ATOM 1227 N N . ALA A 1 164 ? 5.548 3.873 -10.782 1.00 84.94 164 ALA A N 1
ATOM 1228 C CA . ALA A 1 164 ? 4.860 2.789 -10.079 1.00 84.94 164 ALA A CA 1
ATOM 1229 C C . ALA A 1 164 ? 5.404 2.553 -8.656 1.00 84.94 164 ALA A C 1
ATOM 1231 O O . ALA A 1 164 ? 4.636 2.311 -7.720 1.00 84.94 164 ALA A O 1
ATOM 1232 N N . ARG A 1 165 ? 6.728 2.665 -8.454 1.00 90.75 165 ARG A N 1
ATOM 1233 C CA . ARG A 1 165 ? 7.351 2.594 -7.117 1.00 90.75 165 ARG A CA 1
ATOM 1234 C C . ARG A 1 165 ? 6.853 3.711 -6.206 1.00 90.75 165 ARG A C 1
ATOM 1236 O O . ARG A 1 165 ? 6.519 3.445 -5.050 1.00 90.75 165 ARG A O 1
ATOM 1243 N N . ARG A 1 166 ? 6.817 4.945 -6.711 1.00 86.94 166 ARG A N 1
ATOM 1244 C CA . ARG A 1 166 ? 6.372 6.118 -5.953 1.00 86.94 166 ARG A CA 1
ATOM 1245 C C . ARG A 1 166 ? 4.888 6.023 -5.613 1.00 86.94 166 ARG A C 1
ATOM 1247 O O . ARG A 1 166 ? 4.551 6.106 -4.434 1.00 86.94 166 ARG A O 1
ATOM 1254 N N . SER A 1 167 ? 4.039 5.751 -6.602 1.00 83.75 167 SER A N 1
ATOM 1255 C CA . SER A 1 167 ? 2.595 5.576 -6.420 1.00 83.75 167 SER A CA 1
ATOM 1256 C C . SER A 1 167 ? 2.282 4.447 -5.439 1.00 83.75 167 SER A C 1
ATOM 1258 O O . SER A 1 167 ? 1.484 4.626 -4.521 1.00 83.75 167 SER A O 1
ATOM 1260 N N . GLY A 1 168 ? 2.970 3.306 -5.553 1.00 86.38 168 GLY A N 1
ATOM 1261 C CA . GLY A 1 168 ? 2.836 2.202 -4.603 1.00 86.38 168 GLY A CA 1
ATOM 1262 C C . GLY A 1 168 ? 3.252 2.585 -3.177 1.00 86.38 168 GLY A C 1
ATOM 1263 O O . GLY A 1 168 ? 2.574 2.224 -2.217 1.00 86.38 168 GLY A O 1
ATOM 1264 N N . ALA A 1 169 ? 4.338 3.341 -3.000 1.00 87.81 169 ALA A N 1
ATOM 1265 C CA . ALA A 1 169 ? 4.767 3.795 -1.675 1.00 87.81 169 ALA A CA 1
ATOM 1266 C C . ALA A 1 169 ? 3.791 4.811 -1.054 1.00 87.81 169 ALA A C 1
ATOM 1268 O O . ALA A 1 169 ? 3.519 4.757 0.146 1.00 87.81 169 ALA A O 1
ATOM 1269 N N . GLU A 1 170 ? 3.255 5.728 -1.858 1.00 83.44 170 GLU A N 1
ATOM 1270 C CA . GLU A 1 170 ? 2.257 6.711 -1.427 1.00 83.44 170 GLU A CA 1
ATOM 1271 C C . GLU A 1 170 ? 0.936 6.042 -1.034 1.00 83.44 170 GLU A C 1
ATOM 1273 O O . GLU A 1 170 ? 0.426 6.306 0.056 1.00 83.44 170 GLU A O 1
ATOM 1278 N N . ALA A 1 171 ? 0.436 5.116 -1.857 1.00 85.44 171 ALA A N 1
ATOM 1279 C CA . ALA A 1 171 ? -0.767 4.346 -1.559 1.00 85.44 171 ALA A CA 1
ATOM 1280 C C . ALA A 1 171 ? -0.610 3.505 -0.286 1.00 85.44 171 ALA A C 1
ATOM 1282 O O . ALA A 1 171 ? -1.491 3.519 0.570 1.00 85.44 171 ALA A O 1
ATOM 1283 N N . HIS A 1 172 ? 0.533 2.833 -0.107 1.00 91.38 172 HIS A N 1
ATOM 1284 C CA . HIS A 1 172 ? 0.806 2.062 1.109 1.00 91.38 172 HIS A CA 1
ATOM 1285 C C . HIS A 1 172 ? 0.741 2.939 2.368 1.00 91.38 172 HIS A C 1
ATOM 1287 O O . HIS A 1 172 ? 0.044 2.599 3.320 1.00 91.38 172 HIS A O 1
ATOM 1293 N N . ARG A 1 173 ? 1.391 4.113 2.349 1.00 88.44 173 ARG A N 1
ATOM 1294 C CA . ARG A 1 173 ? 1.353 5.068 3.472 1.00 88.44 173 ARG A CA 1
ATOM 1295 C C . ARG A 1 173 ? -0.060 5.580 3.757 1.00 88.44 173 ARG A C 1
ATOM 1297 O O . ARG A 1 173 ? -0.411 5.770 4.918 1.00 88.44 173 ARG A O 1
ATOM 1304 N N . ALA A 1 174 ? -0.860 5.820 2.720 1.00 85.19 174 ALA A N 1
ATOM 1305 C CA . ALA A 1 174 ? -2.244 6.250 2.886 1.00 85.19 174 ALA A CA 1
ATOM 1306 C C . ALA A 1 174 ? -3.098 5.151 3.547 1.00 85.19 174 ALA A C 1
ATOM 1308 O O . ALA A 1 174 ? -3.837 5.431 4.490 1.00 85.19 174 ALA A O 1
ATOM 1309 N N . LEU A 1 175 ? -2.945 3.895 3.114 1.00 88.75 175 LEU A N 1
ATOM 1310 C CA . LEU A 1 175 ? -3.651 2.743 3.689 1.00 88.75 175 LEU A CA 1
ATOM 1311 C C . LEU A 1 175 ? -3.229 2.456 5.135 1.00 88.75 175 LEU A C 1
ATOM 1313 O O . LEU A 1 175 ? -4.084 2.151 5.967 1.00 88.75 175 LEU A O 1
ATOM 1317 N N . ASP A 1 176 ? -1.948 2.630 5.466 1.00 90.94 176 ASP A N 1
ATOM 1318 C CA . ASP A 1 176 ? -1.473 2.585 6.854 1.00 90.94 176 ASP A CA 1
ATOM 1319 C C . ASP A 1 176 ? -2.150 3.660 7.721 1.00 90.94 176 ASP A C 1
ATOM 1321 O O . ASP A 1 176 ? -2.513 3.396 8.870 1.00 90.94 176 ASP A O 1
ATOM 1325 N N . GLY A 1 177 ? -2.378 4.856 7.168 1.00 88.06 177 GLY A N 1
ATOM 1326 C CA . GLY A 1 177 ? -3.136 5.923 7.825 1.00 88.06 177 GLY A CA 1
ATOM 1327 C C . GLY A 1 177 ? -4.574 5.508 8.152 1.00 88.06 177 GLY A C 1
ATOM 1328 O O . GLY A 1 177 ? -5.013 5.651 9.295 1.00 88.06 177 GLY A O 1
ATOM 1329 N N . VAL A 1 178 ? -5.280 4.908 7.188 1.00 89.81 178 VAL A N 1
ATOM 1330 C CA . VAL A 1 178 ? -6.642 4.375 7.391 1.00 89.81 178 VAL A CA 1
ATOM 1331 C C . VAL A 1 178 ? -6.644 3.259 8.440 1.00 89.81 178 VAL A C 1
ATOM 1333 O O . VAL A 1 178 ? -7.498 3.235 9.327 1.00 89.81 178 VAL A O 1
ATOM 1336 N N . ALA A 1 179 ? -5.665 2.352 8.399 1.00 91.94 179 ALA A N 1
ATOM 1337 C CA . ALA A 1 179 ? -5.533 1.284 9.385 1.00 91.94 179 ALA A CA 1
ATOM 1338 C C . ALA A 1 179 ? -5.264 1.822 10.803 1.00 91.94 179 ALA A C 1
ATOM 1340 O O . ALA A 1 179 ? -5.788 1.280 11.781 1.00 91.94 179 ALA A O 1
ATOM 1341 N N . ALA A 1 180 ? -4.474 2.892 10.933 1.00 89.81 180 ALA A N 1
ATOM 1342 C CA . ALA A 1 180 ? -4.234 3.559 12.209 1.00 89.81 180 ALA A CA 1
ATOM 1343 C C . ALA A 1 180 ? -5.508 4.231 12.746 1.00 89.81 180 ALA A C 1
ATOM 1345 O O . ALA A 1 180 ? -5.820 4.088 13.932 1.00 89.81 180 ALA A O 1
ATOM 1346 N N . GLN A 1 181 ? -6.274 4.897 11.877 1.00 90.06 181 GLN A N 1
ATOM 1347 C CA . GLN A 1 181 ? -7.560 5.501 12.227 1.00 90.06 181 GLN A CA 1
ATOM 1348 C C . GLN A 1 181 ? -8.576 4.443 12.670 1.00 90.06 181 GLN A C 1
ATOM 1350 O O . GLN A 1 181 ? -9.198 4.600 13.719 1.00 90.06 181 GLN A O 1
ATOM 1355 N N . LEU A 1 182 ? -8.687 3.329 11.940 1.00 94.62 182 LEU A N 1
ATOM 1356 C CA . LEU A 1 182 ? -9.534 2.192 12.308 1.00 94.62 182 LEU A CA 1
ATOM 1357 C C . LEU A 1 182 ? -9.219 1.705 13.727 1.00 94.62 182 LEU A C 1
ATOM 1359 O O . LEU A 1 182 ? -10.115 1.628 14.565 1.00 94.62 182 LEU A O 1
ATOM 1363 N N . GLN A 1 183 ? -7.942 1.471 14.037 1.00 94.00 183 GLN A N 1
ATOM 1364 C CA . GLN A 1 183 ? -7.535 1.052 15.379 1.00 94.00 183 GLN A CA 1
ATOM 1365 C C . GLN A 1 183 ? -7.795 2.124 16.449 1.00 94.00 183 GLN A C 1
ATOM 1367 O O . GLN A 1 183 ? -8.048 1.797 17.607 1.00 94.00 183 GLN A O 1
ATOM 1372 N N . ALA A 1 184 ? -7.694 3.412 16.112 1.00 90.62 184 ALA A N 1
ATOM 1373 C CA . ALA A 1 184 ? -8.023 4.490 17.043 1.00 90.62 184 ALA A CA 1
ATOM 1374 C C . ALA A 1 184 ? -9.522 4.489 17.387 1.00 90.62 184 ALA A C 1
ATOM 1376 O O . ALA A 1 184 ? -9.872 4.573 18.564 1.00 90.62 184 ALA A O 1
ATOM 1377 N N . VAL A 1 185 ? -10.395 4.310 16.390 1.00 93.94 185 VAL A N 1
ATOM 1378 C CA . VAL A 1 185 ? -11.850 4.212 16.592 1.00 93.94 185 VAL A CA 1
ATOM 1379 C C . VAL A 1 185 ? -12.225 2.931 17.346 1.00 93.94 185 VAL A C 1
ATOM 1381 O O . VAL A 1 185 ? -13.090 2.980 18.217 1.00 93.94 185 VAL A O 1
ATOM 1384 N N . GLU A 1 186 ? -11.548 1.805 17.093 1.00 95.69 186 GLU A N 1
ATOM 1385 C CA . GLU A 1 186 ? -11.718 0.569 17.877 1.00 95.69 186 GLU A CA 1
ATOM 1386 C C . GLU A 1 186 ? -11.419 0.800 19.364 1.00 95.69 186 GLU A C 1
ATOM 1388 O O . GLU A 1 186 ? -12.263 0.514 20.213 1.00 95.69 186 GLU A O 1
ATOM 1393 N N . ARG A 1 187 ? -10.269 1.408 19.686 1.00 93.81 187 ARG A N 1
ATOM 1394 C CA . ARG A 1 187 ? -9.919 1.741 21.078 1.00 93.81 187 ARG A CA 1
ATOM 1395 C C . ARG A 1 187 ? -10.917 2.722 21.693 1.00 93.81 187 ARG A C 1
ATOM 1397 O O . ARG A 1 187 ? -11.305 2.559 22.846 1.00 93.81 187 ARG A O 1
ATOM 1404 N N . ALA A 1 188 ? -11.365 3.722 20.931 1.00 93.44 188 ALA A N 1
ATOM 1405 C CA . ALA A 1 188 ? -12.369 4.674 21.400 1.00 93.44 188 ALA A CA 1
ATOM 1406 C C . ALA A 1 188 ? -13.699 3.974 21.729 1.00 93.44 188 ALA A C 1
ATOM 1408 O O . ALA A 1 188 ? -14.276 4.227 22.784 1.00 93.44 188 ALA A O 1
ATOM 1409 N N . ARG A 1 189 ? -14.157 3.048 20.873 1.00 95.56 189 ARG A N 1
ATOM 1410 C CA . ARG A 1 189 ? -15.364 2.230 21.092 1.00 95.56 189 ARG A CA 1
ATOM 1411 C C . ARG A 1 189 ? -15.277 1.427 22.385 1.00 95.56 189 ARG A C 1
ATOM 1413 O O . ARG A 1 189 ? -16.264 1.345 23.118 1.00 95.56 189 ARG A O 1
ATOM 1420 N N . ASP A 1 190 ? -14.120 0.840 22.666 1.00 93.38 190 ASP A N 1
ATOM 1421 C CA . ASP A 1 190 ? -13.939 -0.033 23.827 1.00 93.38 190 ASP A CA 1
ATOM 1422 C C . ASP A 1 190 ? -14.038 0.743 25.152 1.00 93.38 190 ASP A C 1
ATOM 1424 O O . ASP A 1 190 ? -14.572 0.219 26.133 1.00 93.38 190 ASP A O 1
ATOM 1428 N N . HIS A 1 191 ? -13.641 2.020 25.148 1.00 94.88 191 HIS A N 1
ATOM 1429 C CA . HIS A 1 191 ? -13.739 2.926 26.297 1.00 94.88 191 HIS A CA 1
ATOM 1430 C C . HIS A 1 191 ? -15.012 3.796 26.326 1.00 94.88 191 HIS A C 1
ATOM 1432 O O . HIS A 1 191 ? -15.264 4.466 27.329 1.00 94.88 191 HIS A O 1
ATOM 1438 N N . ALA A 1 192 ? -15.826 3.801 25.267 1.00 94.56 192 ALA A N 1
ATOM 1439 C CA . ALA A 1 192 ? -17.009 4.657 25.171 1.00 94.56 192 ALA A CA 1
ATOM 1440 C C . ALA A 1 192 ? -18.196 4.165 26.034 1.00 94.56 192 ALA A C 1
ATOM 1442 O O . ALA A 1 192 ? -18.364 2.957 26.240 1.00 94.56 192 ALA A O 1
ATOM 1443 N N . PRO A 1 193 ? -19.086 5.070 26.492 1.00 95.56 193 PRO A N 1
ATOM 1444 C CA . PRO A 1 193 ? -20.356 4.702 27.119 1.00 95.56 193 PRO A CA 1
ATOM 1445 C C . PRO A 1 193 ? -21.253 3.886 26.178 1.00 95.56 193 PRO A C 1
ATOM 1447 O O . PRO A 1 193 ? -21.227 4.074 24.963 1.00 95.56 193 PRO A O 1
ATOM 1450 N N . ALA A 1 194 ? -22.110 3.019 26.732 1.00 94.38 194 ALA A N 1
ATOM 1451 C CA . ALA A 1 194 ? -22.942 2.089 25.952 1.00 94.38 194 ALA A CA 1
ATOM 1452 C C . ALA A 1 194 ? -23.783 2.766 24.850 1.00 94.38 194 ALA A C 1
ATOM 1454 O O . ALA A 1 194 ? -23.917 2.210 23.762 1.00 94.38 194 ALA A O 1
ATOM 1455 N N . ARG A 1 195 ? -24.287 3.980 25.108 1.00 94.00 195 ARG A N 1
ATOM 1456 C CA . ARG A 1 195 ? -25.077 4.771 24.150 1.00 94.00 195 ARG A CA 1
ATOM 1457 C C . ARG A 1 195 ? -24.305 5.155 22.876 1.00 94.00 195 ARG A C 1
ATOM 1459 O O . ARG A 1 195 ? -24.903 5.227 21.812 1.00 94.00 195 ARG A O 1
ATOM 1466 N N . ASP A 1 196 ? -22.988 5.349 22.976 1.00 91.75 196 ASP A N 1
ATOM 1467 C CA . ASP A 1 196 ? -22.141 5.859 21.887 1.00 91.75 196 ASP A CA 1
ATOM 1468 C C . ASP A 1 196 ? -21.440 4.715 21.121 1.00 91.75 196 ASP A C 1
ATOM 1470 O O . ASP A 1 196 ? -20.988 4.883 19.984 1.00 91.75 196 ASP A O 1
ATOM 1474 N N . LYS A 1 197 ? -21.408 3.502 21.700 1.00 94.38 197 LYS A N 1
ATOM 1475 C CA . LYS A 1 197 ? -20.783 2.313 21.091 1.00 94.38 197 LYS A CA 1
ATOM 1476 C C . LYS A 1 197 ? -21.396 1.922 19.748 1.00 94.38 197 LYS A C 1
ATOM 1478 O O . LYS A 1 197 ? -20.674 1.419 18.887 1.00 94.38 197 LYS A O 1
ATOM 1483 N N . GLY A 1 198 ? -22.700 2.143 19.559 1.00 94.31 198 GLY A N 1
ATOM 1484 C CA . GLY A 1 198 ? -23.390 1.842 18.301 1.00 94.31 198 GLY A CA 1
ATOM 1485 C C . GLY A 1 198 ? -22.821 2.648 17.133 1.00 94.31 198 GLY A C 1
ATOM 1486 O O . GLY A 1 198 ? -22.385 2.071 16.138 1.00 94.31 198 GLY A O 1
ATOM 1487 N N . HIS A 1 199 ? -22.719 3.970 17.296 1.00 92.88 199 HIS A N 1
ATOM 1488 C CA . HIS A 1 199 ? -22.164 4.850 16.268 1.00 92.88 199 HIS A CA 1
ATOM 1489 C C . HIS A 1 199 ? -20.695 4.520 15.962 1.00 92.88 199 HIS A C 1
ATOM 1491 O O . HIS A 1 199 ? -20.312 4.434 14.792 1.00 92.88 199 HIS A O 1
ATOM 1497 N N . LEU A 1 200 ? -19.879 4.271 16.991 1.00 94.69 200 LEU A N 1
ATOM 1498 C CA . LEU A 1 200 ? -18.470 3.913 16.803 1.00 94.69 200 LEU A CA 1
ATOM 1499 C C . LEU A 1 200 ? -18.307 2.555 16.108 1.00 94.69 200 LEU A C 1
ATOM 1501 O O . LEU A 1 200 ? -17.395 2.386 15.305 1.00 94.69 200 LEU A O 1
ATOM 1505 N N . THR A 1 201 ? -19.210 1.602 16.352 1.00 96.31 201 THR A N 1
ATOM 1506 C CA . THR A 1 201 ? -19.210 0.304 15.656 1.00 96.31 201 THR A CA 1
ATOM 1507 C C . THR A 1 201 ? -19.477 0.467 14.159 1.00 96.31 201 THR A C 1
ATOM 1509 O O . THR A 1 201 ? -18.804 -0.177 13.353 1.00 96.31 201 THR A O 1
ATOM 1512 N N . GLU A 1 202 ? -20.390 1.358 13.767 1.00 95.50 202 GLU A N 1
ATOM 1513 C CA . GLU A 1 202 ? -20.600 1.686 12.351 1.00 95.50 202 GLU A CA 1
ATOM 1514 C C . GLU A 1 202 ? -19.386 2.388 11.732 1.00 95.50 202 GLU A C 1
ATOM 1516 O O . GLU A 1 202 ? -18.990 2.054 10.615 1.00 95.50 202 GLU A O 1
ATOM 1521 N N . GLY A 1 203 ? -18.723 3.276 12.481 1.00 93.69 203 GLY A N 1
ATOM 1522 C CA . GLY A 1 203 ? -17.459 3.892 12.064 1.00 93.69 203 GLY A CA 1
ATOM 1523 C C . GLY A 1 203 ? -16.350 2.862 11.810 1.00 93.69 203 GLY A C 1
ATOM 1524 O O . GLY A 1 203 ? -15.706 2.892 10.763 1.00 93.69 203 GLY A O 1
ATOM 1525 N N . VAL A 1 204 ? -16.181 1.891 12.717 1.00 95.50 204 VAL A N 1
ATOM 1526 C CA . VAL A 1 204 ? -15.252 0.757 12.545 1.00 95.50 204 VAL A CA 1
ATOM 1527 C C . VAL A 1 204 ? -15.591 -0.035 11.280 1.00 95.50 204 VAL A C 1
ATOM 1529 O O . VAL A 1 204 ? -14.697 -0.345 10.495 1.00 95.50 204 VAL A O 1
ATOM 1532 N N . ARG A 1 205 ? -16.874 -0.339 11.035 1.00 96.62 205 ARG A N 1
ATOM 1533 C CA . ARG A 1 205 ? -17.313 -1.071 9.831 1.00 96.62 205 ARG A CA 1
ATOM 1534 C C . ARG A 1 205 ? -17.038 -0.295 8.541 1.00 96.62 205 ARG A C 1
ATOM 1536 O O . ARG A 1 205 ? -16.615 -0.901 7.560 1.00 96.62 205 ARG A O 1
ATOM 1543 N N . ALA A 1 206 ? -17.270 1.016 8.532 1.00 93.38 206 ALA A N 1
ATOM 1544 C CA . ALA A 1 206 ? -17.013 1.868 7.374 1.00 93.38 206 ALA A CA 1
ATOM 1545 C C . ALA A 1 206 ? -15.513 1.941 7.046 1.00 93.38 206 ALA A C 1
ATOM 1547 O O . ALA A 1 206 ? -15.122 1.616 5.927 1.00 93.38 206 ALA A O 1
ATOM 1548 N N . LEU A 1 207 ? -14.674 2.251 8.041 1.00 93.38 207 LEU A N 1
ATOM 1549 C CA . LEU A 1 207 ? -13.215 2.290 7.885 1.00 93.38 207 LEU A CA 1
ATOM 1550 C C . LEU A 1 207 ? -12.646 0.927 7.472 1.00 93.38 207 LEU A C 1
ATOM 1552 O O . LEU A 1 207 ? -11.726 0.848 6.661 1.00 93.38 207 LEU A O 1
ATOM 1556 N N . ARG A 1 208 ? -13.222 -0.166 7.986 1.00 96.12 208 ARG A N 1
ATOM 1557 C CA . ARG A 1 208 ? -12.849 -1.526 7.597 1.00 96.12 208 ARG A CA 1
ATOM 1558 C C . ARG A 1 208 ? -13.116 -1.800 6.117 1.00 96.12 208 ARG A C 1
ATOM 1560 O O . ARG A 1 208 ? -12.235 -2.371 5.479 1.00 96.12 208 ARG A O 1
ATOM 1567 N N . ARG A 1 209 ? -14.286 -1.421 5.586 1.00 95.12 209 ARG A N 1
ATOM 1568 C CA . ARG A 1 209 ? -14.614 -1.580 4.154 1.00 95.12 209 ARG A CA 1
ATOM 1569 C C . ARG A 1 209 ? -13.698 -0.740 3.274 1.00 95.12 209 ARG A C 1
ATOM 1571 O O . ARG A 1 209 ? -13.122 -1.264 2.333 1.00 95.12 209 ARG A O 1
ATOM 1578 N N . GLN A 1 210 ? -13.484 0.517 3.651 1.00 91.44 210 GLN A N 1
ATOM 1579 C CA . GLN A 1 210 ? -12.580 1.415 2.935 1.00 91.44 210 GLN A CA 1
ATOM 1580 C C . GLN A 1 210 ? -11.146 0.863 2.877 1.00 91.44 210 GLN A C 1
ATOM 1582 O O . GLN A 1 210 ? -10.482 0.954 1.847 1.00 91.44 210 GLN A O 1
ATOM 1587 N N . LEU A 1 211 ? -10.668 0.252 3.968 1.00 94.62 211 LEU A N 1
ATOM 1588 C CA . LEU A 1 211 ? -9.364 -0.406 3.991 1.00 94.62 211 LEU A CA 1
ATOM 1589 C C . LEU A 1 211 ? -9.321 -1.650 3.087 1.00 94.62 211 LEU A C 1
AT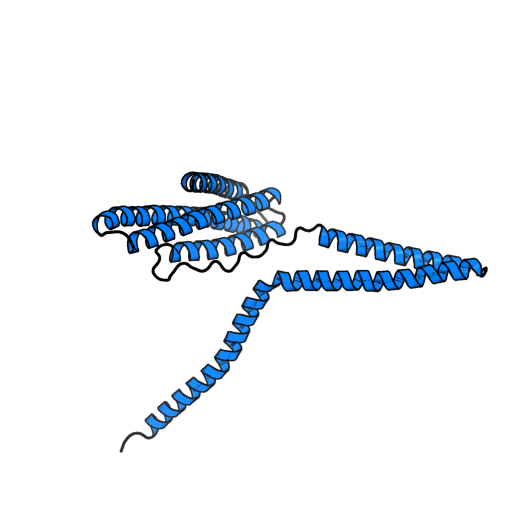OM 1591 O O . LEU A 1 211 ? -8.315 -1.848 2.415 1.00 94.62 211 LEU A O 1
ATOM 1595 N N . ASP A 1 212 ? -10.380 -2.471 3.039 1.00 95.81 212 ASP A N 1
ATOM 1596 C CA . ASP A 1 212 ? -10.457 -3.607 2.099 1.00 95.81 212 ASP A CA 1
ATOM 1597 C C . ASP A 1 212 ? -10.399 -3.140 0.648 1.00 95.81 212 ASP A C 1
ATOM 1599 O O . ASP A 1 212 ? -9.548 -3.604 -0.105 1.00 95.81 212 ASP A O 1
ATOM 1603 N N . GLU A 1 213 ? -11.257 -2.190 0.278 1.00 90.88 213 GLU A N 1
ATOM 1604 C CA . GLU A 1 213 ? -11.325 -1.639 -1.078 1.00 90.88 213 GLU A CA 1
ATOM 1605 C C . GLU A 1 213 ? -9.976 -1.049 -1.502 1.00 90.88 213 GLU A C 1
ATOM 1607 O O . GLU A 1 213 ? -9.501 -1.272 -2.617 1.00 90.88 213 GLU A O 1
ATOM 1612 N N . GLY A 1 214 ? -9.309 -0.346 -0.584 1.00 91.75 214 GLY A N 1
ATOM 1613 C CA . GLY A 1 214 ? -7.987 0.205 -0.829 1.00 91.75 214 GLY A CA 1
ATOM 1614 C C . GLY A 1 214 ? -6.894 -0.856 -0.999 1.00 91.75 214 GLY A C 1
ATOM 1615 O O . GLY A 1 214 ? -6.040 -0.729 -1.880 1.00 91.75 214 GLY A O 1
ATOM 1616 N N . VAL A 1 215 ? -6.931 -1.930 -0.204 1.00 95.88 215 VAL A N 1
ATOM 1617 C CA . VAL A 1 215 ? -6.015 -3.074 -0.349 1.00 95.88 215 VAL A CA 1
ATOM 1618 C C . VAL A 1 215 ? -6.275 -3.830 -1.652 1.00 95.88 215 VAL A C 1
ATOM 1620 O O . VAL A 1 215 ? -5.319 -4.214 -2.323 1.00 95.88 215 VAL A O 1
ATOM 1623 N N . ASP A 1 216 ? -7.531 -4.000 -2.057 1.00 93.06 216 ASP A N 1
ATOM 1624 C CA . ASP A 1 216 ? -7.881 -4.636 -3.329 1.00 93.06 216 ASP A CA 1
ATOM 1625 C C . ASP A 1 216 ? -7.399 -3.795 -4.523 1.00 93.06 216 ASP A C 1
ATOM 1627 O O . ASP A 1 216 ? -6.813 -4.337 -5.465 1.00 93.06 216 ASP A O 1
ATOM 1631 N N . GLY A 1 217 ? -7.526 -2.465 -4.447 1.00 86.56 217 GLY A N 1
ATOM 1632 C CA . GLY A 1 217 ? -6.922 -1.541 -5.411 1.00 86.56 217 GLY A CA 1
ATOM 1633 C C . GLY A 1 217 ? -5.398 -1.684 -5.494 1.00 86.56 217 GLY A C 1
ATOM 1634 O O . GLY A 1 217 ? -4.833 -1.742 -6.589 1.00 86.56 217 GLY A O 1
ATOM 1635 N N . TYR A 1 218 ? -4.725 -1.829 -4.347 1.00 93.06 218 TYR A N 1
ATOM 1636 C CA . TYR A 1 218 ? -3.283 -2.084 -4.289 1.00 93.06 218 TYR A CA 1
ATOM 1637 C C . TYR A 1 218 ? -2.905 -3.422 -4.938 1.00 93.06 218 TYR A C 1
ATOM 1639 O O . TYR A 1 218 ? -1.976 -3.486 -5.745 1.00 93.06 218 TYR A O 1
ATOM 1647 N N . CYS A 1 219 ? -3.647 -4.492 -4.640 1.00 94.38 219 CYS A N 1
ATOM 1648 C CA . CYS A 1 219 ? -3.481 -5.797 -5.282 1.00 94.38 219 CYS A CA 1
ATOM 1649 C C . CYS A 1 219 ? -3.695 -5.727 -6.804 1.00 94.38 219 CYS A C 1
ATOM 1651 O O . CYS A 1 219 ? -3.017 -6.442 -7.543 1.00 94.38 219 CYS A O 1
ATOM 1653 N N . GLY A 1 220 ? -4.566 -4.834 -7.285 1.00 88.25 220 GLY A N 1
ATOM 1654 C CA . GLY A 1 220 ? -4.726 -4.535 -8.709 1.00 88.25 220 GLY A CA 1
ATOM 1655 C C . GLY A 1 220 ? -3.428 -4.065 -9.380 1.00 88.25 220 GLY A C 1
ATOM 1656 O O . GLY A 1 220 ? -3.090 -4.561 -10.457 1.00 88.25 220 GLY A O 1
ATOM 1657 N N . LEU A 1 221 ? -2.648 -3.191 -8.728 1.00 90.19 221 LEU A N 1
ATOM 1658 C CA . LEU A 1 221 ? -1.320 -2.796 -9.224 1.00 90.19 221 LEU A CA 1
ATOM 1659 C C . LEU A 1 221 ? -0.337 -3.970 -9.222 1.00 90.19 221 LEU A C 1
ATOM 1661 O O . LEU A 1 221 ? 0.421 -4.129 -10.177 1.00 90.19 221 LEU A O 1
ATOM 1665 N N . VAL A 1 222 ? -0.356 -4.813 -8.184 1.00 94.44 222 VAL A N 1
ATOM 1666 C CA . VAL A 1 222 ? 0.488 -6.022 -8.140 1.00 94.44 222 VAL A CA 1
ATOM 1667 C C . VAL A 1 222 ? 0.188 -6.931 -9.331 1.00 94.44 222 VAL A C 1
ATOM 1669 O O . VAL A 1 222 ? 1.114 -7.410 -9.984 1.00 94.44 222 VAL A O 1
ATOM 1672 N N . ALA A 1 223 ? -1.092 -7.130 -9.652 1.00 93.06 223 ALA A N 1
ATOM 1673 C CA . ALA A 1 223 ? -1.506 -7.926 -10.801 1.00 93.06 223 ALA A CA 1
ATOM 1674 C C . ALA A 1 223 ? -1.036 -7.313 -12.132 1.00 93.06 223 ALA A C 1
ATOM 1676 O O . ALA A 1 223 ? -0.506 -8.040 -12.971 1.00 93.06 223 ALA A O 1
ATOM 1677 N N . ALA A 1 224 ? -1.165 -5.993 -12.307 1.00 89.19 224 ALA A N 1
ATOM 1678 C CA . ALA A 1 224 ? -0.680 -5.292 -13.499 1.00 89.19 224 ALA A CA 1
ATOM 1679 C C . ALA A 1 224 ? 0.848 -5.414 -13.658 1.00 89.19 224 ALA A C 1
ATOM 1681 O O . ALA A 1 224 ? 1.339 -5.778 -14.725 1.00 89.19 224 ALA A O 1
ATOM 1682 N N . ALA A 1 225 ? 1.611 -5.213 -12.578 1.00 88.31 225 ALA A N 1
ATOM 1683 C CA . ALA A 1 225 ? 3.063 -5.400 -12.583 1.00 88.31 225 ALA A CA 1
ATOM 1684 C C . ALA A 1 225 ? 3.463 -6.857 -12.881 1.00 88.31 225 ALA A C 1
ATOM 1686 O O . ALA A 1 225 ? 4.438 -7.101 -13.592 1.00 88.31 225 ALA A O 1
ATOM 1687 N N . GLY A 1 226 ? 2.704 -7.827 -12.365 1.00 90.50 226 GLY A N 1
ATOM 1688 C CA . GLY A 1 226 ? 2.904 -9.248 -12.645 1.00 90.50 226 GLY A CA 1
ATOM 1689 C C . GLY A 1 226 ? 2.682 -9.595 -14.117 1.00 90.50 226 GLY A C 1
ATOM 1690 O O . GLY A 1 226 ? 3.502 -10.305 -14.698 1.00 90.50 226 GLY A O 1
ATOM 1691 N N . ARG A 1 227 ? 1.626 -9.054 -14.741 1.00 88.62 227 ARG A N 1
ATOM 1692 C CA . ARG A 1 227 ? 1.363 -9.223 -16.181 1.00 88.62 227 ARG A CA 1
ATOM 1693 C C . ARG A 1 227 ? 2.453 -8.590 -17.038 1.00 88.62 227 ARG A C 1
ATOM 1695 O O . ARG A 1 227 ? 3.027 -9.284 -17.872 1.00 88.62 227 ARG A O 1
ATOM 1702 N N . ALA A 1 228 ? 2.832 -7.344 -16.749 1.00 86.50 228 ALA A N 1
ATOM 1703 C CA . ALA A 1 228 ? 3.911 -6.660 -17.462 1.00 86.50 228 ALA A CA 1
ATOM 1704 C C . ALA A 1 228 ? 5.242 -7.437 -17.399 1.00 86.50 228 ALA A C 1
ATOM 1706 O O . ALA A 1 228 ? 5.999 -7.477 -18.371 1.00 86.50 228 ALA A O 1
ATOM 1707 N N . LEU A 1 229 ? 5.535 -8.081 -16.262 1.00 87.31 229 LEU A N 1
ATOM 1708 C CA . LEU A 1 229 ? 6.721 -8.926 -16.106 1.00 87.31 229 LEU A CA 1
ATOM 1709 C C . LEU A 1 229 ? 6.598 -10.260 -16.857 1.00 87.31 229 LEU A C 1
ATOM 1711 O O . LEU A 1 229 ? 7.569 -10.729 -17.448 1.00 87.31 229 LEU A O 1
ATOM 1715 N N . ALA A 1 230 ? 5.423 -10.888 -16.830 1.00 86.44 230 ALA A N 1
ATOM 1716 C CA . ALA A 1 230 ? 5.182 -12.120 -17.571 1.00 86.44 230 ALA A CA 1
ATOM 1717 C C . ALA A 1 230 ? 5.346 -11.889 -19.082 1.00 86.44 230 ALA A C 1
ATOM 1719 O O . ALA A 1 230 ? 6.039 -12.655 -19.750 1.00 86.44 230 ALA A O 1
ATOM 1720 N N . GLU A 1 231 ? 4.803 -10.794 -19.608 1.00 83.00 231 GLU A N 1
ATOM 1721 C CA . GLU A 1 231 ? 4.933 -10.418 -21.018 1.00 83.00 231 GLU A CA 1
ATOM 1722 C C . GLU A 1 231 ? 6.372 -10.078 -21.406 1.00 83.00 231 GLU A C 1
ATOM 1724 O O . GLU A 1 231 ? 6.827 -10.504 -22.463 1.00 83.00 231 GLU A O 1
ATOM 1729 N N . SER A 1 232 ? 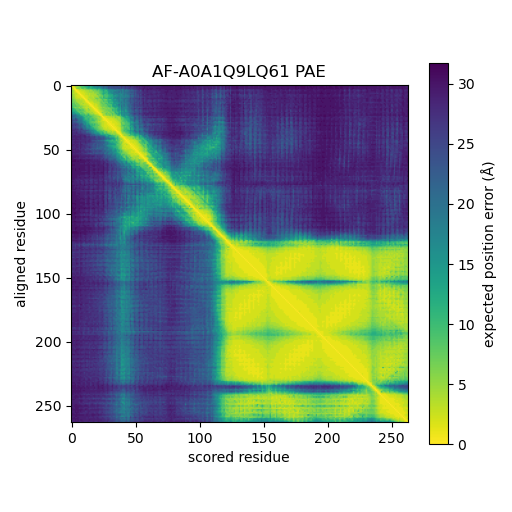7.129 -9.394 -20.539 1.00 76.12 232 SER A N 1
ATOM 1730 C CA . SER A 1 232 ? 8.538 -9.083 -20.815 1.00 76.12 232 SER A CA 1
ATOM 1731 C C . SER A 1 232 ? 9.437 -10.323 -20.870 1.00 76.12 232 SER A C 1
ATOM 1733 O O . SER A 1 232 ? 10.491 -10.290 -21.505 1.00 76.12 232 SER A O 1
ATOM 1735 N N . SER A 1 233 ? 9.024 -11.430 -20.245 1.00 74.06 233 SER A N 1
ATOM 1736 C CA . SER A 1 233 ? 9.744 -12.707 -20.309 1.00 74.06 233 SER A CA 1
ATOM 1737 C C . SER A 1 233 ? 9.530 -13.456 -21.634 1.00 74.06 233 SER A C 1
AT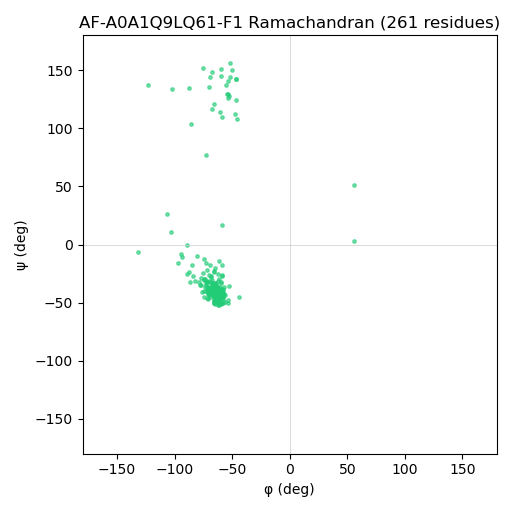OM 1739 O O . SER A 1 233 ? 10.422 -14.173 -22.107 1.00 74.06 233 SER A O 1
ATOM 1741 N N . VAL A 1 234 ? 8.376 -13.252 -22.278 1.00 75.50 234 VAL A N 1
ATOM 1742 C CA . VAL A 1 234 ? 8.037 -13.847 -23.572 1.00 75.50 234 VAL A CA 1
ATOM 1743 C C . VAL A 1 234 ? 8.608 -12.946 -24.670 1.00 75.50 234 VAL A C 1
ATOM 1745 O O . VAL A 1 234 ? 8.057 -11.898 -24.981 1.00 75.50 234 VAL A O 1
ATOM 1748 N N . HIS A 1 235 ? 9.723 -13.371 -25.272 1.00 56.94 235 HIS A N 1
ATOM 1749 C CA . HIS A 1 235 ? 10.597 -12.627 -26.203 1.00 56.94 235 HIS A CA 1
ATOM 1750 C C . HIS A 1 235 ? 9.948 -12.098 -27.512 1.00 56.94 235 HIS A C 1
ATOM 1752 O O . HIS A 1 235 ? 10.657 -11.775 -28.464 1.00 56.94 235 HIS A O 1
ATOM 1758 N N . SER A 1 236 ? 8.621 -12.021 -27.615 1.00 54.41 236 SER A N 1
ATOM 1759 C CA . SER A 1 236 ? 7.911 -11.723 -28.866 1.00 54.41 236 SER A CA 1
ATOM 1760 C C . SER A 1 236 ? 6.830 -10.645 -28.757 1.00 54.41 236 SER A C 1
ATOM 1762 O O . SER A 1 236 ? 6.308 -10.248 -29.794 1.00 54.41 236 SER A O 1
ATOM 1764 N N . HIS A 1 237 ? 6.504 -10.144 -27.559 1.00 56.06 237 HIS A N 1
ATOM 1765 C CA . HIS A 1 237 ? 5.471 -9.116 -27.391 1.00 56.06 237 HIS A CA 1
ATOM 1766 C C . HIS A 1 237 ? 6.017 -7.874 -26.683 1.00 56.06 237 HIS A C 1
ATOM 1768 O O . HIS A 1 237 ? 6.782 -7.958 -25.724 1.00 56.06 237 HIS A O 1
ATOM 1774 N N . ARG A 1 238 ? 5.631 -6.698 -27.190 1.00 62.41 238 ARG A N 1
ATOM 1775 C CA . ARG A 1 238 ? 5.854 -5.421 -26.509 1.00 62.41 238 ARG A CA 1
ATOM 1776 C C . ARG A 1 238 ? 5.004 -5.453 -25.229 1.00 62.41 238 ARG A C 1
ATOM 1778 O O . ARG A 1 238 ? 3.797 -5.612 -25.377 1.00 62.41 238 ARG A O 1
ATOM 1785 N N . PRO A 1 239 ? 5.589 -5.326 -24.025 1.00 64.00 239 PRO A N 1
ATOM 1786 C CA . PRO A 1 239 ? 4.827 -5.393 -22.785 1.00 64.00 239 PRO A CA 1
ATOM 1787 C C . PRO A 1 239 ? 3.763 -4.305 -22.748 1.00 64.00 239 PRO A C 1
ATOM 1789 O O . PRO A 1 239 ? 4.017 -3.177 -23.201 1.00 64.00 239 PRO A O 1
ATOM 1792 N N . ASP A 1 240 ? 2.618 -4.619 -22.154 1.00 67.56 240 ASP A N 1
ATOM 1793 C CA . ASP A 1 240 ? 1.545 -3.673 -21.897 1.00 67.56 240 ASP A CA 1
ATOM 1794 C C . ASP A 1 240 ? 1.929 -2.712 -20.761 1.00 67.56 240 ASP A C 1
ATOM 1796 O O . ASP A 1 240 ? 1.529 -2.814 -19.599 1.00 67.56 240 ASP A O 1
ATOM 1800 N N . ARG A 1 241 ? 2.783 -1.747 -21.111 1.00 75.75 241 ARG A N 1
ATOM 1801 C CA . ARG A 1 241 ? 3.172 -0.640 -20.231 1.00 75.75 241 ARG A CA 1
ATOM 1802 C C . ARG A 1 241 ? 1.980 0.242 -19.846 1.00 75.75 241 ARG A C 1
ATOM 1804 O O . ARG A 1 241 ? 2.041 0.895 -18.811 1.00 75.75 241 ARG A O 1
ATOM 1811 N N . HIS A 1 242 ? 0.928 0.281 -20.672 1.00 83.00 242 HIS A N 1
ATOM 1812 C CA . HIS A 1 242 ? -0.224 1.146 -20.437 1.00 83.00 242 HIS A CA 1
ATOM 1813 C C . HIS A 1 242 ? -1.007 0.664 -19.219 1.00 83.00 242 HIS A C 1
ATOM 1815 O O . HIS A 1 242 ? -1.318 1.474 -18.352 1.00 83.00 242 HIS A O 1
ATOM 1821 N N . GLU A 1 243 ? -1.187 -0.650 -19.062 1.00 82.94 243 GLU A N 1
ATOM 1822 C CA . GLU A 1 243 ? -1.815 -1.201 -17.859 1.00 82.94 243 GLU A CA 1
ATOM 1823 C C . GLU A 1 243 ? -1.071 -0.848 -16.561 1.00 82.94 243 GLU A C 1
ATOM 1825 O O . GLU A 1 243 ? -1.710 -0.549 -15.547 1.00 82.94 243 GLU A O 1
ATOM 1830 N N . LEU A 1 244 ? 0.270 -0.880 -16.565 1.00 83.50 244 LEU A N 1
ATOM 1831 C CA . LEU A 1 244 ? 1.068 -0.546 -15.380 1.00 83.50 244 LEU A CA 1
ATOM 1832 C C . LEU A 1 244 ? 0.944 0.940 -15.017 1.00 83.50 244 LEU A C 1
ATOM 1834 O O . LEU A 1 244 ? 0.785 1.271 -13.836 1.00 83.50 244 LEU A O 1
ATOM 1838 N N . THR A 1 245 ? 0.992 1.823 -16.014 1.00 86.38 245 THR A N 1
ATOM 1839 C CA . THR A 1 245 ? 0.818 3.268 -15.820 1.00 86.38 245 THR A CA 1
ATOM 1840 C C . THR A 1 245 ? -0.597 3.588 -15.342 1.00 86.38 245 THR A C 1
ATOM 1842 O O . THR A 1 245 ? -0.748 4.209 -14.293 1.00 86.38 245 THR A O 1
ATOM 1845 N N . ASP A 1 246 ? -1.631 3.049 -15.992 1.00 83.56 246 ASP A N 1
ATOM 1846 C CA . ASP A 1 246 ? -3.034 3.262 -15.614 1.00 83.56 246 ASP A CA 1
ATOM 1847 C C . ASP A 1 246 ? -3.348 2.732 -14.205 1.00 83.56 246 ASP A C 1
ATOM 1849 O O . ASP A 1 246 ? -4.163 3.297 -13.468 1.00 83.56 246 ASP A O 1
ATOM 1853 N N . ALA A 1 247 ? -2.742 1.610 -13.803 1.00 79.12 247 ALA A N 1
ATOM 1854 C CA . ALA A 1 247 ? -2.867 1.092 -12.441 1.00 79.12 247 ALA A CA 1
ATOM 1855 C C . ALA A 1 247 ? -2.164 1.997 -11.416 1.00 79.12 247 ALA A C 1
ATOM 1857 O O . ALA A 1 247 ? -2.702 2.231 -10.331 1.00 79.12 247 ALA A O 1
ATOM 1858 N N . SER A 1 248 ? -0.990 2.530 -11.762 1.00 79.44 248 SER A N 1
ATOM 1859 C CA . SER A 1 248 ? -0.233 3.447 -10.903 1.00 79.44 248 SER A CA 1
ATOM 1860 C C . SER A 1 248 ? -0.962 4.780 -10.724 1.00 79.44 248 SER A C 1
ATOM 1862 O O . SER A 1 248 ? -1.073 5.264 -9.599 1.00 79.44 248 SER A O 1
ATOM 1864 N N . ASP A 1 249 ? -1.545 5.323 -11.793 1.00 82.62 249 ASP A N 1
ATOM 1865 C CA . ASP A 1 249 ? -2.309 6.573 -11.766 1.00 82.62 249 ASP A CA 1
ATOM 1866 C C . ASP A 1 249 ? -3.596 6.436 -10.951 1.00 82.62 249 ASP A C 1
ATOM 1868 O O . ASP A 1 249 ? -3.894 7.285 -10.105 1.00 82.62 249 ASP A O 1
ATOM 1872 N N . ARG A 1 250 ? -4.326 5.322 -11.119 1.00 78.88 250 ARG A N 1
ATOM 1873 C CA . ARG A 1 250 ? -5.485 5.001 -10.270 1.00 78.88 250 ARG A CA 1
ATOM 1874 C C . ARG A 1 250 ? -5.103 4.916 -8.794 1.00 78.88 250 ARG A C 1
ATOM 1876 O O . ARG A 1 250 ? -5.847 5.413 -7.950 1.00 78.88 250 ARG A O 1
ATOM 1883 N N . LEU A 1 251 ? -3.946 4.337 -8.469 1.00 77.94 251 LEU A N 1
ATOM 1884 C CA . LEU A 1 251 ? -3.461 4.291 -7.089 1.00 77.94 251 LEU A CA 1
ATOM 1885 C C . LEU A 1 251 ? -3.017 5.647 -6.552 1.00 77.94 251 LEU A C 1
ATOM 1887 O O . LEU A 1 251 ? -3.282 5.933 -5.389 1.00 77.94 251 LEU A O 1
ATOM 1891 N N . SER A 1 252 ? -2.382 6.490 -7.365 1.00 79.88 252 SER A N 1
ATOM 1892 C CA . SER A 1 252 ? -2.059 7.863 -6.970 1.00 79.88 252 SER A CA 1
ATOM 1893 C C . SER A 1 252 ? -3.329 8.665 -6.681 1.00 79.88 252 SER A C 1
ATOM 1895 O O . SER A 1 252 ? -3.407 9.332 -5.649 1.00 79.88 252 SER A O 1
ATOM 1897 N N . ALA A 1 253 ? -4.355 8.546 -7.527 1.00 78.81 253 ALA A N 1
ATOM 1898 C CA . ALA A 1 253 ? -5.654 9.174 -7.295 1.00 78.81 253 ALA A CA 1
ATOM 1899 C C . ALA A 1 253 ? -6.321 8.659 -6.006 1.00 78.81 253 ALA A C 1
ATOM 1901 O O . ALA A 1 253 ? -6.804 9.454 -5.198 1.00 78.81 253 ALA A O 1
ATOM 1902 N N . LEU A 1 254 ? -6.289 7.344 -5.766 1.00 79.25 254 LEU A N 1
ATOM 1903 C CA . LEU A 1 254 ? -6.793 6.745 -4.530 1.00 79.25 254 LEU A CA 1
ATOM 1904 C C . LEU A 1 254 ? -6.022 7.242 -3.299 1.00 79.25 254 LEU A C 1
ATOM 1906 O O . LEU A 1 254 ? -6.634 7.611 -2.301 1.00 79.25 254 LEU A O 1
ATOM 1910 N N . ALA A 1 255 ? -4.691 7.277 -3.356 1.00 77.19 255 ALA A N 1
ATOM 1911 C CA . ALA A 1 255 ? -3.852 7.733 -2.252 1.00 77.19 255 ALA A CA 1
ATOM 1912 C C . ALA A 1 255 ? -4.142 9.195 -1.883 1.00 77.19 255 ALA A C 1
ATOM 1914 O O . ALA A 1 255 ? -4.200 9.528 -0.698 1.00 77.19 255 ALA A O 1
ATOM 1915 N N . LEU A 1 256 ? -4.366 10.053 -2.885 1.00 76.81 256 LEU A N 1
ATOM 1916 C CA . LEU A 1 256 ? -4.798 11.436 -2.683 1.00 76.81 256 LEU A CA 1
ATOM 1917 C C . LEU A 1 256 ? -6.166 11.495 -1.995 1.00 76.81 256 LEU A C 1
ATOM 1919 O O . LEU A 1 256 ? -6.286 12.146 -0.961 1.00 76.81 256 LEU A O 1
ATOM 1923 N N . ALA A 1 257 ? -7.155 10.744 -2.491 1.00 77.12 257 ALA A N 1
ATOM 1924 C CA . ALA A 1 257 ? -8.488 10.694 -1.891 1.00 77.12 257 ALA A CA 1
ATOM 1925 C C . ALA A 1 257 ? -8.458 10.207 -0.429 1.00 77.12 257 ALA A C 1
ATOM 1927 O O . ALA A 1 257 ? -9.072 10.813 0.445 1.00 77.12 257 ALA A O 1
ATOM 1928 N N . LEU A 1 258 ? -7.698 9.148 -0.132 1.00 75.12 258 LEU A N 1
ATOM 1929 C CA . LEU A 1 258 ? -7.534 8.631 1.232 1.00 75.12 258 LEU A CA 1
ATOM 1930 C C . LEU A 1 258 ? -6.841 9.639 2.156 1.00 75.12 258 LEU A C 1
ATOM 1932 O O . LEU A 1 258 ? -7.179 9.730 3.335 1.00 75.12 258 LEU A O 1
ATOM 1936 N N . ARG A 1 259 ? -5.879 10.406 1.634 1.00 78.31 259 ARG A N 1
ATOM 1937 C CA . ARG A 1 259 ? -5.182 11.442 2.400 1.00 78.31 259 ARG A CA 1
ATOM 1938 C C . ARG A 1 259 ? -6.084 12.630 2.715 1.00 78.31 259 ARG A C 1
ATOM 1940 O O . ARG A 1 259 ? -5.970 13.174 3.810 1.00 78.31 259 ARG A O 1
ATOM 1947 N N . ASP A 1 260 ? -6.947 13.022 1.786 1.00 73.38 260 ASP A N 1
ATOM 1948 C CA . ASP A 1 260 ? -7.907 14.105 2.004 1.00 73.38 260 ASP A CA 1
ATOM 1949 C C . ASP A 1 260 ? -8.963 13.719 3.045 1.00 73.38 260 ASP A C 1
ATOM 1951 O O . ASP A 1 260 ? -9.351 14.559 3.848 1.00 73.38 260 ASP A O 1
ATOM 1955 N N . LEU A 1 261 ? -9.352 12.441 3.109 1.00 68.69 261 LEU A N 1
ATOM 1956 C CA . LEU A 1 261 ? -10.251 11.919 4.149 1.00 68.69 261 LEU A CA 1
ATOM 1957 C C . LEU A 1 261 ? -9.598 11.805 5.537 1.00 68.69 261 LEU A C 1
ATOM 1959 O O . LEU A 1 261 ? -10.302 11.732 6.541 1.00 68.69 261 LEU A O 1
ATOM 1963 N N . ALA A 1 262 ? -8.267 11.746 5.597 1.00 63.50 262 ALA A N 1
ATOM 1964 C CA . ALA A 1 262 ? -7.508 11.648 6.843 1.00 63.50 262 ALA A CA 1
ATOM 1965 C C . ALA A 1 262 ? -7.151 13.019 7.456 1.00 63.50 262 ALA A C 1
ATOM 1967 O O . ALA A 1 262 ? -6.475 13.058 8.488 1.00 63.50 262 ALA A O 1
ATOM 1968 N N . ARG A 1 263 ? -7.542 14.125 6.810 1.00 55.78 263 ARG A N 1
ATOM 1969 C CA . ARG A 1 263 ? -7.382 15.500 7.307 1.00 55.78 263 ARG A CA 1
ATOM 1970 C C . ARG A 1 263 ? -8.626 15.966 8.049 1.00 55.78 263 ARG A C 1
ATOM 1972 O O . ARG A 1 263 ? -8.427 16.704 9.038 1.00 55.78 263 ARG A O 1
#

Foldseek 3Di:
DDDPPVVVVVVVVVVVVVVVVVVVVVVVVVVVVVVVVVLCVVVVLVVVLVVLVVVLVVLVVVLVVLVVVLVVVVVVPDDDVVNVVSVVVNVVSVVVNVVSVVVSVVSVPPPRDPNPPDPPPAPDPPQLLRVLLVLLVVLLVLLVVLLVLVCVLPLAPVVLSVLLVVLLVLLSVLLVLLSVVLVVLVVCLVPDDPVCNVVSVVVNVVSSVLSVVSSVLSSQLSVLSVQQSVQSVVPPDRGPSVSNNVSSVVSNVSSVVSVVVSD

Radius of gyration: 30.49 Å; Cα contacts (8 Å, |Δi|>4): 162; chains: 1; bounding box: 95×76×61 Å